Protein AF-A0A3M1Z2R6-F1 (afdb_monomer_lite)

Foldseek 3Di:
DPDVVVVVVVVVVVVVVVVVVVVVVVVVVVVVVVVVVCVVVVVVVVVVVVVVVVPDPPVVVVVVVVVVVVVVCVVVCVVVCVPDPDDPPPPDDPDPDPPPPPPPPPPDDDDDDQPPFDKDADPPAQEEAEDADFLLDLVRLCCLVPVVVVCCVPQPRNYIYTYFYAHDDPPPLRLLLVLLLVLQVVVVCNSVLSNLSSVVSVCSPPPCPSVVSVVVDPPDDSVSSVVSSVVSVCVVRNVVSNVVVVVND

Secondary structure (DSSP, 8-state):
--SHHHHHHHHHHHHHHHHHHHHHHHHHHHHHHHHHHHHHHHHHHHHHHHHHHSS-HHHHHHHHHHHHHHHHHHHHHHHHHHHSTT---------------PPP-TT-------TT--EES-TT-SEEEEEEE-TT-HHHHHIIIIIHHHHHHHHGGGEEEEEEE---SSTHHHHHHHHHHHHHHTTT-HHHHHHHHHHTGGGTTSTTHHHHHHTTSTT--HHHHHHHHHTTTTHHHHHHHHHHHHH--

Radius of gyration: 38.87 Å; chains: 1; bounding box: 114×61×94 Å

Sequence (249 aa):
MNEQVVEQHDEVVEEIEALETFSLSRGLVNYGLTALTFLVVGVVIGLLIGQNLAGSTEDLINEAVNAAVAQAREEFSQEVATQIGNIEISAAPSDGGNQQAQGLDTNQRYSVSIENQPSRGPEGAPIVIVEFSDYRCPFCGRFAQTTLPLIEEEYGDKVLFVYRDYPIIGGQSSYQAALAAECVNEQGLFWEYHDLLFANQQILGEPNALFDIAEQLDGLDMEAFQACFEEERYRDGILEDFNTGRELV

Structure (mmCIF, N/CA/C/O backbone):
data_AF-A0A3M1Z2R6-F1
#
_entry.id   AF-A0A3M1Z2R6-F1
#
loop_
_atom_site.group_PDB
_atom_site.id
_atom_site.type_symbol
_atom_site.label_atom_id
_atom_site.label_alt_id
_atom_site.label_comp_id
_atom_site.label_asym_id
_atom_site.label_entity_id
_atom_site.label_seq_id
_atom_site.pdbx_PDB_ins_code
_atom_site.Cartn_x
_atom_site.Cartn_y
_atom_site.Cartn_z
_atom_site.occupancy
_atom_site.B_iso_or_equiv
_atom_site.auth_seq_id
_atom_site.auth_comp_id
_atom_site.auth_asym_id
_atom_site.auth_atom_id
_atom_site.pdbx_PDB_model_num
ATOM 1 N N . MET A 1 1 ? 88.793 36.994 -69.918 1.00 53.66 1 MET A N 1
ATOM 2 C CA . MET A 1 1 ? 87.563 36.317 -70.384 1.00 53.66 1 MET A CA 1
ATOM 3 C C . MET A 1 1 ? 86.662 36.087 -69.171 1.00 53.66 1 MET A C 1
ATOM 5 O O . MET A 1 1 ? 86.449 34.945 -68.804 1.00 53.66 1 MET A O 1
ATOM 9 N N . ASN A 1 2 ? 86.276 37.160 -68.459 1.00 54.88 2 ASN A N 1
ATOM 10 C CA . ASN A 1 2 ? 85.599 37.026 -67.158 1.00 54.88 2 ASN A CA 1
ATOM 11 C C . ASN A 1 2 ? 84.901 38.319 -66.676 1.00 54.88 2 ASN A C 1
ATOM 13 O O . ASN A 1 2 ? 84.967 38.635 -65.496 1.00 54.88 2 ASN A O 1
ATOM 17 N N . GLU A 1 3 ? 84.289 39.090 -67.581 1.00 54.81 3 GLU A N 1
ATOM 18 C CA . GLU A 1 3 ? 83.580 40.334 -67.202 1.00 54.81 3 GLU A CA 1
ATOM 19 C C . GLU A 1 3 ? 82.165 40.385 -67.802 1.00 54.81 3 GLU A C 1
ATOM 21 O O . GLU A 1 3 ? 81.212 40.655 -67.088 1.00 54.81 3 GLU A O 1
ATOM 26 N N . GLN A 1 4 ? 81.975 39.925 -69.047 1.00 56.41 4 GLN A N 1
ATOM 27 C CA . GLN A 1 4 ? 80.640 39.828 -69.672 1.00 56.41 4 GLN A CA 1
ATOM 28 C C . GLN A 1 4 ? 79.708 38.748 -69.084 1.00 56.41 4 GLN A C 1
ATOM 30 O O . GLN A 1 4 ? 78.521 38.753 -69.376 1.00 56.41 4 GLN A O 1
ATOM 35 N N . VAL A 1 5 ? 80.219 37.814 -68.275 1.00 56.97 5 VAL A N 1
ATOM 36 C CA . VAL A 1 5 ? 79.405 36.732 -67.676 1.00 56.97 5 VAL A CA 1
ATOM 37 C C . VAL A 1 5 ? 78.775 37.162 -66.344 1.00 56.97 5 VAL A C 1
ATOM 39 O O . VAL A 1 5 ? 77.784 36.577 -65.930 1.00 56.97 5 VAL A O 1
ATOM 42 N N . VAL A 1 6 ? 79.323 38.187 -65.682 1.00 58.62 6 VAL A N 1
ATOM 43 C CA . VAL A 1 6 ? 78.830 38.660 -64.375 1.00 58.62 6 VAL A CA 1
ATOM 44 C C . VAL A 1 6 ? 77.652 39.622 -64.555 1.00 58.62 6 VAL A C 1
ATOM 46 O O . VAL A 1 6 ? 76.647 39.487 -63.872 1.00 58.62 6 VAL A O 1
ATOM 49 N N . GLU A 1 7 ? 77.717 40.509 -65.550 1.00 55.88 7 GLU A N 1
ATOM 50 C CA . GLU A 1 7 ? 76.652 41.485 -65.836 1.00 55.88 7 GLU A CA 1
ATOM 51 C C . GLU A 1 7 ? 75.353 40.811 -66.320 1.00 55.88 7 GLU A C 1
ATOM 53 O O . GLU A 1 7 ? 74.261 41.188 -65.915 1.00 55.88 7 GLU A O 1
ATOM 58 N N . GLN A 1 8 ? 75.470 39.728 -67.096 1.00 56.03 8 GLN A N 1
ATOM 59 C CA . GLN A 1 8 ? 74.322 38.942 -67.563 1.00 56.03 8 GLN A CA 1
ATOM 60 C C . GLN A 1 8 ? 73.725 38.030 -66.473 1.00 56.03 8 GLN A C 1
ATOM 62 O O . GLN A 1 8 ? 72.645 37.475 -66.654 1.00 56.03 8 GLN A O 1
ATOM 67 N N . HIS A 1 9 ? 74.434 37.840 -65.357 1.00 59.41 9 HIS A N 1
ATOM 68 C CA . HIS A 1 9 ? 73.970 37.045 -64.223 1.00 59.41 9 HIS A CA 1
ATOM 69 C C . HIS A 1 9 ? 73.180 37.903 -63.224 1.00 59.41 9 HIS A C 1
ATOM 71 O O . HIS A 1 9 ? 72.177 37.430 -62.699 1.00 59.41 9 HIS A O 1
ATOM 77 N N . ASP A 1 10 ? 73.575 39.161 -63.003 1.00 58.69 10 ASP A N 1
ATOM 78 C CA . ASP A 1 10 ? 72.873 40.062 -62.077 1.00 58.69 10 ASP A CA 1
ATOM 79 C C . ASP A 1 10 ? 71.492 40.503 -62.606 1.00 58.69 10 ASP A C 1
ATOM 81 O O . ASP A 1 10 ? 70.533 40.535 -61.837 1.00 58.69 10 ASP A O 1
ATOM 85 N N . GLU A 1 11 ? 71.335 40.723 -63.918 1.00 58.38 11 GLU A N 1
ATOM 86 C CA . GLU A 1 11 ? 70.038 41.088 -64.530 1.00 58.38 11 GLU A CA 1
ATOM 87 C C . GLU A 1 11 ? 68.999 39.949 -64.427 1.00 58.38 11 GLU A C 1
ATOM 89 O O . GLU A 1 11 ? 67.811 40.179 -64.199 1.00 58.38 11 GLU A O 1
ATOM 94 N N . VAL A 1 12 ? 69.455 38.693 -64.510 1.00 60.16 12 VAL A N 1
ATOM 95 C CA . VAL A 1 12 ? 68.597 37.502 -64.383 1.00 60.16 12 VAL A CA 1
ATOM 96 C C . VAL A 1 12 ? 68.201 37.251 -62.924 1.00 60.16 12 VAL A C 1
ATOM 98 O O . VAL A 1 12 ? 67.103 36.763 -62.660 1.00 60.16 12 VAL A O 1
ATOM 101 N N . VAL A 1 13 ? 69.062 37.593 -61.962 1.00 61.09 13 VAL A N 1
ATOM 102 C CA . VAL A 1 13 ? 68.754 37.457 -60.529 1.00 61.09 13 VAL A CA 1
ATOM 103 C C . VAL A 1 13 ? 67.709 38.493 -60.093 1.00 61.09 13 VAL A C 1
ATOM 105 O O . VAL A 1 13 ? 66.787 38.141 -59.357 1.00 61.09 13 VAL A O 1
ATOM 108 N N . GLU A 1 14 ? 67.770 39.723 -60.612 1.00 59.12 14 GLU A N 1
ATOM 109 C CA . GLU A 1 14 ? 66.792 40.777 -60.302 1.00 59.12 14 GLU A CA 1
ATOM 110 C C . GLU A 1 14 ? 65.391 40.476 -60.892 1.00 59.12 14 GLU A C 1
ATOM 112 O O . GLU A 1 14 ? 64.371 40.696 -60.231 1.00 59.12 14 GLU A O 1
ATOM 117 N N . GLU A 1 15 ? 65.311 39.867 -62.086 1.00 56.81 15 GLU A N 1
ATOM 118 C CA . GLU A 1 15 ? 64.040 39.380 -62.657 1.00 56.81 15 GLU A CA 1
ATOM 119 C C . GLU A 1 15 ? 63.438 38.191 -61.881 1.00 56.81 15 GLU A C 1
ATOM 121 O O . GLU A 1 15 ? 62.212 38.086 -61.753 1.00 56.81 15 GLU A O 1
ATOM 126 N N . ILE A 1 16 ? 64.272 37.300 -61.333 1.00 57.44 16 ILE A N 1
ATOM 127 C CA . ILE A 1 16 ? 63.816 36.136 -60.555 1.00 57.44 16 ILE A CA 1
ATOM 128 C C . ILE A 1 16 ? 63.255 36.568 -59.190 1.00 57.44 16 ILE A C 1
ATOM 130 O O . ILE A 1 16 ? 62.185 36.092 -58.798 1.00 57.44 16 ILE A O 1
ATOM 134 N N . GLU A 1 17 ? 63.884 37.524 -58.499 1.00 57.06 17 GLU A N 1
ATOM 135 C CA . GLU A 1 17 ? 63.372 38.044 -57.217 1.00 57.06 17 GLU A CA 1
ATOM 136 C C . GLU A 1 17 ? 62.045 38.825 -57.380 1.00 57.06 17 GLU A C 1
ATOM 138 O O . GLU A 1 17 ? 61.145 38.749 -56.529 1.00 57.06 17 GLU A O 1
ATOM 143 N N . ALA A 1 18 ? 61.849 39.506 -58.516 1.00 55.81 18 ALA A N 1
ATOM 144 C CA . ALA A 1 18 ? 60.583 40.165 -58.857 1.00 55.81 18 ALA A CA 1
ATOM 145 C C . ALA A 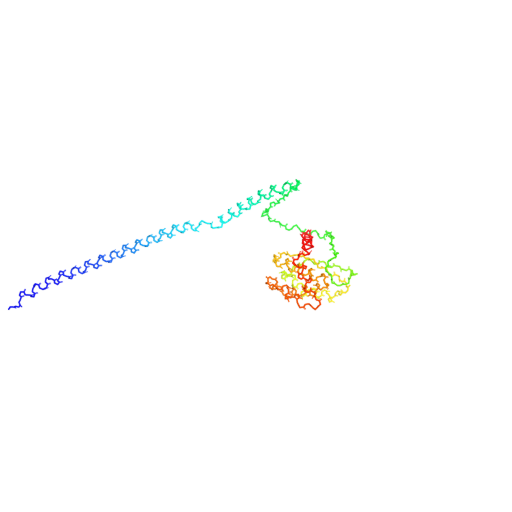1 18 ? 59.441 39.168 -59.166 1.00 55.81 18 ALA A C 1
ATOM 147 O O . ALA A 1 18 ? 58.265 39.451 -58.906 1.00 55.81 18 ALA A O 1
ATOM 148 N N . LEU A 1 19 ? 59.762 37.975 -59.679 1.00 52.47 19 LEU A N 1
ATOM 149 C CA . LEU A 1 19 ? 58.790 36.911 -59.962 1.00 52.47 19 LEU A CA 1
ATOM 150 C C . LEU A 1 19 ? 58.345 36.153 -58.698 1.00 52.47 19 LEU A C 1
ATOM 152 O O . LEU A 1 19 ? 57.175 35.764 -58.593 1.00 52.47 19 LEU A O 1
ATOM 156 N N . GLU A 1 20 ? 59.228 35.984 -57.710 1.00 52.84 20 GLU A N 1
ATOM 157 C CA . GLU A 1 20 ? 58.898 35.308 -56.447 1.00 52.84 20 GLU A CA 1
ATOM 158 C C . GLU A 1 20 ? 57.982 36.151 -55.544 1.00 52.84 20 GLU A C 1
ATOM 160 O O . GLU A 1 20 ? 56.994 35.643 -54.998 1.00 52.84 20 GLU A O 1
ATOM 165 N N . THR A 1 21 ? 58.220 37.462 -55.458 1.00 52.56 21 THR A N 1
ATOM 166 C CA . THR A 1 21 ? 57.366 38.393 -54.695 1.00 52.56 21 THR A CA 1
ATOM 167 C C . THR A 1 21 ? 55.957 38.531 -55.290 1.00 52.56 21 THR A C 1
ATOM 169 O O . THR A 1 21 ? 54.967 38.632 -54.556 1.00 52.56 21 THR A O 1
ATOM 172 N N . PHE A 1 22 ? 55.822 38.434 -56.616 1.00 48.53 22 PHE A N 1
ATOM 173 C CA . PHE A 1 22 ? 54.526 38.462 -57.299 1.00 48.53 22 PHE A CA 1
ATOM 174 C C . PHE A 1 22 ? 53.701 37.177 -57.076 1.00 48.53 22 PHE A C 1
ATOM 176 O O . PHE A 1 22 ? 52.476 37.244 -56.913 1.00 48.53 22 PHE A O 1
ATOM 183 N N . SER A 1 23 ? 54.356 36.014 -56.991 1.00 51.84 23 SER A N 1
ATOM 184 C CA . SER A 1 23 ? 53.730 34.708 -56.712 1.00 51.84 23 SER A CA 1
ATOM 185 C C . SER A 1 23 ? 53.144 34.618 -55.292 1.00 51.84 23 SER A C 1
ATOM 187 O O . SER A 1 23 ? 52.004 34.174 -55.106 1.00 51.84 23 SER A O 1
ATOM 189 N N . LEU A 1 24 ? 53.868 35.144 -54.296 1.00 52.00 24 LEU A N 1
ATOM 190 C CA . LEU A 1 24 ? 53.420 35.216 -52.899 1.00 52.00 24 LEU A CA 1
ATOM 191 C C . LEU A 1 24 ? 52.139 36.053 -52.722 1.00 52.00 24 LEU A C 1
ATOM 193 O O . LEU A 1 24 ? 51.267 35.686 -51.930 1.00 52.00 24 LEU A O 1
ATOM 197 N N . SER A 1 25 ? 51.967 37.120 -53.513 1.00 58.84 25 SER A N 1
ATOM 198 C CA . SER A 1 25 ? 50.761 37.963 -53.474 1.00 58.84 25 SER A CA 1
ATOM 199 C C . SER A 1 25 ? 49.505 37.235 -53.975 1.00 58.84 25 SER A C 1
ATOM 201 O O . SER A 1 25 ? 48.431 37.360 -53.387 1.00 58.84 25 SER A O 1
ATOM 203 N N . ARG A 1 26 ? 49.630 36.407 -55.021 1.00 57.41 26 ARG A N 1
ATOM 204 C CA . ARG A 1 26 ? 48.507 35.649 -55.597 1.00 57.41 26 ARG A CA 1
ATOM 205 C C . ARG A 1 26 ? 48.080 34.494 -54.702 1.00 57.41 26 ARG A C 1
ATOM 207 O O . ARG A 1 26 ? 46.884 34.239 -54.582 1.00 57.41 26 ARG A O 1
ATOM 214 N N . GLY A 1 27 ? 49.036 33.831 -54.050 1.00 60.47 27 GLY A N 1
ATOM 215 C CA . GLY A 1 27 ? 48.753 32.794 -53.059 1.00 60.47 27 GLY A CA 1
ATOM 216 C C . GLY A 1 27 ? 47.933 33.347 -51.897 1.00 60.47 27 GLY A C 1
ATOM 217 O O . GLY A 1 27 ? 46.839 32.857 -51.635 1.00 60.47 27 GLY A O 1
ATOM 218 N N . LEU A 1 28 ? 48.408 34.413 -51.249 1.00 65.31 28 LEU A N 1
ATOM 219 C CA . LEU A 1 28 ? 47.727 35.019 -50.099 1.00 65.31 28 LEU A CA 1
ATOM 220 C C . LEU A 1 28 ? 46.340 35.576 -50.449 1.00 65.31 28 LEU A C 1
ATOM 222 O O . LEU A 1 28 ? 45.403 35.404 -49.672 1.00 65.31 28 LEU A O 1
ATOM 226 N N . VAL A 1 29 ? 46.177 36.179 -51.631 1.00 72.12 29 VAL A N 1
ATOM 227 C CA . VAL A 1 29 ? 44.871 36.670 -52.100 1.00 72.12 29 VAL A CA 1
ATOM 228 C C . VAL A 1 29 ? 43.914 35.513 -52.410 1.00 72.12 29 VAL A C 1
ATOM 230 O O . VAL A 1 29 ? 42.753 35.573 -52.011 1.00 72.12 29 VAL A O 1
ATOM 233 N N . ASN A 1 30 ? 44.381 34.429 -53.039 1.00 69.25 30 ASN A N 1
ATOM 234 C CA . ASN A 1 30 ? 43.549 33.250 -53.309 1.00 69.25 30 ASN A CA 1
ATOM 235 C C . ASN A 1 30 ? 43.170 32.503 -52.021 1.00 69.25 30 ASN A C 1
ATOM 237 O O . ASN A 1 30 ? 42.015 32.107 -51.853 1.00 69.25 30 ASN A O 1
ATOM 241 N N . TYR A 1 31 ? 44.099 32.353 -51.074 1.00 77.88 31 TYR A N 1
ATOM 242 C CA . TYR A 1 31 ? 43.800 31.766 -49.766 1.00 77.88 31 TYR A CA 1
ATOM 243 C C . TYR A 1 31 ? 42.842 32.647 -48.954 1.00 77.88 31 TYR A C 1
ATOM 245 O O . TYR A 1 31 ? 41.900 32.133 -48.357 1.00 77.88 31 TYR A O 1
ATOM 253 N N . GLY A 1 32 ? 43.003 33.972 -48.998 1.00 81.06 32 GLY A N 1
ATOM 254 C CA . GLY A 1 32 ? 42.070 34.907 -48.368 1.00 81.06 32 GLY A CA 1
ATOM 255 C C . GLY A 1 32 ? 40.666 34.846 -48.976 1.00 81.06 32 GLY A C 1
ATOM 256 O O . GLY A 1 32 ? 39.678 34.799 -48.244 1.00 81.06 32 GLY A O 1
ATOM 257 N N . LEU A 1 33 ? 40.564 34.777 -50.307 1.00 78.81 33 LEU A N 1
ATOM 258 C CA . LEU A 1 33 ? 39.281 34.695 -51.004 1.00 78.81 33 LEU A CA 1
ATOM 259 C C . LEU A 1 33 ? 38.577 33.358 -50.736 1.00 78.81 33 LEU A C 1
ATOM 261 O O . LEU A 1 33 ? 37.388 33.348 -50.431 1.00 78.81 33 LEU A O 1
ATOM 265 N N . THR A 1 34 ? 39.307 32.238 -50.768 1.00 77.56 34 THR A N 1
ATOM 266 C CA . THR A 1 34 ? 38.742 30.920 -50.425 1.00 77.56 34 THR A CA 1
ATOM 267 C C . THR A 1 34 ? 38.270 30.870 -48.971 1.00 77.56 34 THR A C 1
ATOM 269 O O . THR A 1 34 ? 37.128 30.483 -48.722 1.00 77.56 34 THR A O 1
ATOM 272 N N . ALA A 1 35 ? 39.068 31.349 -48.011 1.00 80.44 35 ALA A N 1
ATOM 273 C CA . ALA A 1 35 ? 38.674 31.404 -46.603 1.00 80.44 35 ALA A CA 1
ATOM 274 C C . ALA A 1 35 ? 37.408 32.251 -46.384 1.00 80.44 35 ALA A C 1
ATOM 276 O O . ALA A 1 35 ? 36.500 31.832 -45.665 1.00 80.44 35 ALA A O 1
ATOM 277 N N . LEU A 1 36 ? 37.303 33.402 -47.058 1.00 87.88 36 LEU A N 1
ATOM 278 C CA . LEU A 1 36 ? 36.113 34.249 -47.004 1.00 87.88 36 LEU A CA 1
ATOM 279 C C . LEU A 1 36 ? 34.885 33.542 -47.596 1.00 87.88 36 LEU A C 1
ATOM 281 O O . LEU A 1 36 ? 33.808 33.605 -47.007 1.00 87.88 36 LEU A O 1
ATOM 285 N N . THR A 1 37 ? 35.034 32.827 -48.717 1.00 87.31 37 THR A N 1
ATOM 286 C CA . THR A 1 37 ? 33.918 32.067 -49.307 1.00 87.31 37 THR A CA 1
ATOM 287 C C . THR A 1 37 ? 33.424 30.957 -48.385 1.00 87.31 37 THR A C 1
ATOM 289 O O . THR A 1 37 ? 32.217 30.837 -48.196 1.00 87.31 37 THR A O 1
ATOM 292 N N . PHE A 1 38 ? 34.318 30.200 -47.738 1.00 89.75 38 PHE A N 1
ATOM 293 C CA . PHE A 1 38 ? 33.919 29.168 -46.776 1.00 89.75 38 PHE A CA 1
ATOM 294 C C . PHE A 1 38 ? 33.252 29.759 -45.532 1.00 89.75 38 PHE A C 1
ATOM 296 O O . PHE A 1 38 ? 32.282 29.186 -45.043 1.00 89.75 38 PHE A O 1
ATOM 303 N N . LEU A 1 39 ? 33.714 30.917 -45.051 1.00 91.12 39 LEU A N 1
ATOM 304 C CA . LEU A 1 39 ? 33.098 31.603 -43.916 1.00 91.12 39 LEU A CA 1
ATOM 305 C C . LEU A 1 39 ? 31.685 32.088 -44.258 1.00 91.12 39 LEU A C 1
ATOM 307 O O . LEU A 1 39 ? 30.755 31.841 -43.496 1.00 91.12 39 LEU A O 1
ATOM 311 N N . VAL A 1 40 ? 31.496 32.720 -45.419 1.00 92.19 40 VAL A N 1
ATOM 312 C CA . VAL A 1 40 ? 30.174 33.192 -45.863 1.00 92.19 40 VAL A CA 1
ATOM 313 C C . VAL A 1 40 ? 29.227 32.017 -46.108 1.00 92.19 40 VAL A C 1
ATOM 315 O O . VAL A 1 40 ? 28.095 32.041 -45.632 1.00 92.19 40 VAL A O 1
ATOM 318 N N . VAL A 1 41 ? 29.688 30.962 -46.786 1.00 91.88 41 VAL A N 1
ATOM 319 C CA . VAL A 1 41 ? 28.896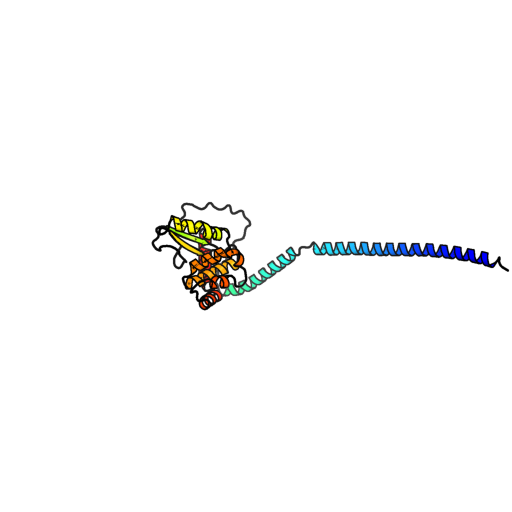 29.743 -47.010 1.00 91.88 41 VAL A CA 1
ATOM 320 C C . VAL A 1 41 ? 28.539 29.077 -45.680 1.00 91.88 41 VAL A C 1
ATOM 322 O O . VAL A 1 41 ? 27.387 28.706 -45.485 1.00 91.88 41 VAL A O 1
ATOM 325 N N . GLY A 1 42 ? 29.476 28.994 -44.734 1.00 89.75 42 GLY A N 1
ATOM 326 C CA . GLY A 1 42 ? 29.233 28.449 -43.399 1.00 89.75 42 GLY A CA 1
ATOM 327 C C . GLY A 1 42 ? 28.206 29.254 -42.599 1.00 89.75 42 GLY A C 1
ATOM 328 O O . GLY A 1 42 ? 27.322 28.663 -41.987 1.00 89.75 42 GLY A O 1
ATOM 329 N N . VAL A 1 43 ? 28.261 30.589 -42.648 1.00 89.00 43 VAL A N 1
ATOM 330 C CA . VAL A 1 43 ? 27.277 31.465 -41.986 1.00 89.00 43 VAL A CA 1
ATOM 331 C C . VAL A 1 43 ? 25.900 31.346 -42.639 1.00 89.00 43 VAL A C 1
ATOM 333 O O . VAL A 1 43 ? 24.904 31.265 -41.929 1.00 89.00 43 VAL A O 1
ATOM 336 N N . VAL A 1 44 ? 25.819 31.284 -43.971 1.00 89.44 44 VAL A N 1
ATOM 337 C CA . VAL A 1 44 ? 24.545 31.114 -44.690 1.00 89.44 44 VAL A CA 1
ATOM 338 C C . VAL A 1 44 ? 23.938 29.741 -44.410 1.00 89.44 44 VAL A C 1
ATOM 340 O O . VAL A 1 44 ? 22.755 29.659 -44.101 1.00 89.44 44 VAL A O 1
ATOM 343 N N . ILE A 1 45 ? 24.734 28.669 -44.444 1.00 85.31 45 ILE A N 1
ATOM 344 C CA . ILE A 1 45 ? 24.283 27.321 -44.074 1.00 85.31 45 ILE A CA 1
ATOM 345 C C . ILE A 1 45 ? 23.860 27.288 -42.601 1.00 85.31 45 ILE A C 1
ATOM 347 O O . ILE A 1 45 ? 22.804 26.751 -42.289 1.00 85.31 45 ILE A O 1
ATOM 351 N N . GLY A 1 46 ? 24.627 27.909 -41.703 1.00 79.44 46 GLY A N 1
ATOM 352 C CA . GLY A 1 46 ? 24.290 28.017 -40.284 1.00 79.44 46 GLY A CA 1
ATOM 353 C C . GLY A 1 46 ? 22.989 28.783 -40.035 1.00 79.44 46 GLY A C 1
ATOM 354 O O . GLY A 1 46 ? 22.189 28.359 -39.209 1.00 79.44 46 GLY A O 1
ATOM 355 N N . LEU A 1 47 ? 22.730 29.859 -40.783 1.00 80.19 47 LEU A N 1
ATOM 356 C CA . LEU A 1 47 ? 21.471 30.607 -40.726 1.00 80.19 47 LEU A CA 1
ATOM 357 C C . LEU A 1 47 ? 20.301 29.814 -41.323 1.00 80.19 47 LEU A C 1
ATOM 359 O O . LEU A 1 47 ? 19.226 29.813 -40.736 1.00 80.19 47 LEU A O 1
ATOM 363 N N . LEU A 1 48 ? 20.502 29.100 -42.435 1.00 73.81 48 LEU A N 1
ATOM 364 C CA . LEU A 1 48 ? 19.473 28.254 -43.055 1.00 73.81 48 LEU A CA 1
ATOM 365 C C . LEU A 1 48 ? 19.104 27.054 -42.169 1.00 73.81 48 LEU A C 1
ATOM 367 O O . LEU A 1 48 ? 17.927 26.735 -42.020 1.00 73.81 48 LEU A O 1
ATOM 371 N N . ILE A 1 49 ? 20.093 26.413 -41.540 1.00 72.25 49 ILE A N 1
ATOM 372 C CA . ILE A 1 49 ? 19.871 25.327 -40.577 1.00 72.25 49 ILE A CA 1
ATOM 373 C C . ILE A 1 49 ? 19.270 25.885 -39.279 1.00 72.25 49 ILE A C 1
ATOM 375 O O . ILE A 1 49 ? 18.336 25.301 -38.740 1.00 72.25 49 ILE A O 1
ATOM 379 N N . GLY A 1 50 ? 19.742 27.041 -38.803 1.00 63.72 50 GLY A N 1
ATOM 380 C CA . GLY A 1 50 ? 19.218 27.708 -37.609 1.00 63.72 50 GLY A CA 1
ATOM 381 C C . GLY A 1 50 ? 17.761 28.156 -37.752 1.00 63.72 50 GLY A C 1
ATOM 382 O O . GLY A 1 50 ? 16.999 28.047 -36.798 1.00 63.72 50 GLY A O 1
ATOM 383 N N . GLN A 1 51 ? 17.342 28.587 -38.946 1.00 62.75 51 GLN A N 1
ATOM 384 C CA . GLN A 1 51 ? 15.939 28.900 -39.239 1.00 62.75 51 GLN A CA 1
ATOM 385 C C . GLN A 1 51 ? 15.056 27.644 -39.333 1.00 62.75 51 GLN A C 1
ATOM 387 O O . GLN A 1 51 ? 13.895 27.708 -38.941 1.00 62.75 51 GLN A O 1
ATOM 392 N N . ASN A 1 52 ? 15.598 26.502 -39.775 1.00 58.75 52 ASN A N 1
ATOM 393 C CA . ASN A 1 52 ? 14.866 25.228 -39.841 1.00 58.75 52 ASN A CA 1
ATOM 394 C C . ASN A 1 52 ? 14.833 24.438 -38.520 1.00 58.75 52 ASN A C 1
ATOM 396 O O . ASN A 1 52 ? 14.000 23.551 -38.383 1.00 58.75 52 ASN A O 1
ATOM 400 N N . LEU A 1 53 ? 15.705 24.736 -37.552 1.00 56.34 53 LEU A N 1
ATOM 401 C CA . LEU A 1 53 ? 15.699 24.098 -36.224 1.00 56.34 53 LEU A CA 1
ATOM 402 C C . LEU A 1 53 ? 15.018 24.948 -35.140 1.00 56.34 53 LEU A C 1
ATOM 404 O O . LEU A 1 53 ? 14.763 24.451 -34.049 1.00 56.34 53 LEU A O 1
ATOM 408 N N . ALA A 1 54 ? 14.705 26.213 -35.433 1.00 51.91 54 ALA A N 1
ATOM 409 C CA . ALA A 1 54 ? 13.928 27.080 -34.545 1.00 51.91 54 ALA A CA 1
ATOM 410 C C . ALA A 1 54 ? 12.401 26.884 -34.682 1.00 51.91 54 ALA A C 1
ATOM 412 O O . ALA A 1 54 ? 11.640 27.473 -33.917 1.00 51.91 54 ALA A O 1
ATOM 413 N N . GLY A 1 55 ? 11.954 26.062 -35.639 1.00 53.09 55 GLY A N 1
ATOM 414 C CA . GLY A 1 55 ? 10.570 25.608 -35.785 1.00 53.09 55 GLY A CA 1
ATOM 415 C C . GLY A 1 55 ? 10.322 24.327 -34.990 1.00 53.09 55 GLY A C 1
ATOM 416 O O . GLY A 1 55 ? 10.535 23.231 -35.497 1.00 53.09 55 GLY A O 1
ATOM 417 N N . SER A 1 56 ? 9.950 24.511 -33.726 1.00 60.81 56 SER A N 1
ATOM 418 C CA . SER A 1 56 ? 9.143 23.622 -32.881 1.00 60.81 56 SER A CA 1
ATOM 419 C C . SER A 1 56 ? 9.043 22.132 -33.259 1.00 60.81 56 SER A C 1
ATOM 421 O O . SER A 1 56 ? 8.055 21.642 -33.806 1.00 60.81 56 SER A O 1
ATOM 423 N N . THR A 1 57 ? 10.016 21.349 -32.791 1.00 55.22 57 THR A N 1
ATOM 424 C CA . THR A 1 57 ? 9.830 19.901 -32.601 1.00 55.22 57 THR A CA 1
ATOM 425 C C . THR A 1 57 ? 8.653 19.598 -31.673 1.00 55.22 57 THR A C 1
ATOM 427 O O . THR A 1 57 ? 7.990 18.586 -31.852 1.00 55.22 57 THR A O 1
ATOM 430 N N . GLU A 1 58 ? 8.359 20.478 -30.713 1.00 56.28 58 GLU A N 1
ATOM 431 C CA . GLU A 1 58 ? 7.219 20.319 -29.805 1.00 56.28 58 GLU A CA 1
ATOM 432 C C . GLU A 1 58 ? 5.873 20.486 -30.521 1.00 56.28 58 GLU A C 1
ATOM 434 O O . GLU A 1 58 ? 4.985 19.672 -30.299 1.00 56.28 58 GLU A O 1
ATOM 439 N N . ASP A 1 59 ? 5.718 21.453 -31.431 1.00 57.75 59 ASP A N 1
ATOM 440 C CA . ASP A 1 59 ? 4.438 21.655 -32.128 1.00 57.75 59 ASP A CA 1
ATOM 441 C C . ASP A 1 59 ? 4.157 20.523 -33.117 1.00 57.75 59 ASP A C 1
ATOM 443 O O . ASP A 1 59 ? 3.028 20.050 -33.186 1.00 57.75 59 ASP A O 1
ATOM 447 N N . LEU A 1 60 ? 5.181 20.027 -33.822 1.00 58.47 60 LEU A N 1
ATOM 448 C CA . LEU A 1 60 ? 5.034 18.887 -34.733 1.00 58.47 60 LEU A CA 1
ATOM 449 C C . LEU A 1 60 ? 4.728 17.584 -33.986 1.00 58.47 60 LEU A C 1
ATOM 451 O O . LEU A 1 60 ? 3.923 16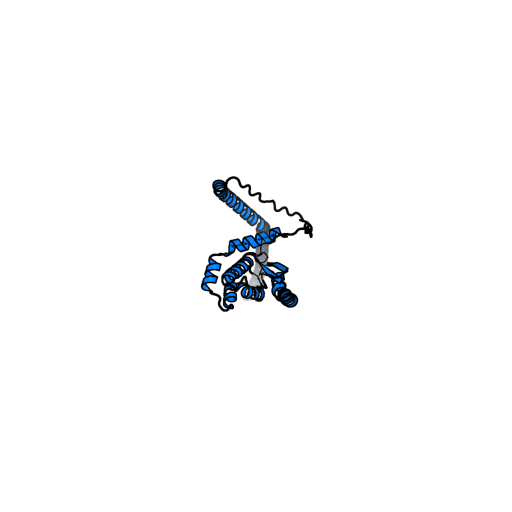.782 -34.459 1.00 58.47 60 LEU A O 1
ATOM 455 N N . ILE A 1 61 ? 5.342 17.368 -32.817 1.00 66.12 61 ILE A N 1
ATOM 456 C CA . ILE A 1 61 ? 5.029 16.214 -31.965 1.00 66.12 61 ILE A CA 1
ATOM 457 C C . ILE A 1 61 ? 3.608 16.347 -31.413 1.00 66.12 61 ILE A C 1
ATOM 459 O O . ILE A 1 61 ? 2.842 15.392 -31.488 1.00 66.12 61 ILE A O 1
ATOM 463 N N . ASN A 1 62 ? 3.222 17.525 -30.922 1.00 69.06 62 ASN A N 1
ATOM 464 C CA . ASN A 1 62 ? 1.891 17.757 -30.367 1.00 69.06 62 ASN A CA 1
ATOM 465 C C . ASN A 1 62 ? 0.797 17.653 -31.439 1.00 69.06 62 ASN A C 1
ATOM 467 O O . ASN A 1 62 ? -0.251 17.065 -31.186 1.00 69.06 62 ASN A O 1
ATOM 471 N N . GLU A 1 63 ? 1.030 18.159 -32.651 1.00 74.38 63 GLU A N 1
ATOM 472 C CA . GLU A 1 63 ? 0.103 18.029 -33.779 1.00 74.38 63 GLU A CA 1
ATOM 473 C C . GLU A 1 63 ? -0.030 16.568 -34.230 1.00 74.38 63 GLU A C 1
ATOM 475 O O . GLU A 1 63 ? -1.148 16.085 -34.413 1.00 74.38 63 GLU A O 1
ATOM 480 N N . ALA A 1 64 ? 1.080 15.825 -34.318 1.00 68.62 64 ALA A N 1
ATOM 481 C CA . ALA A 1 64 ? 1.062 14.404 -34.661 1.00 68.62 64 ALA A CA 1
ATOM 482 C C . ALA A 1 64 ? 0.369 13.544 -33.587 1.00 68.62 64 ALA A C 1
ATOM 484 O O . ALA A 1 64 ? -0.417 12.658 -33.924 1.00 68.62 64 ALA A O 1
ATOM 485 N N . VAL A 1 65 ? 0.612 13.822 -32.301 1.00 76.56 65 VAL A N 1
ATOM 486 C CA . VAL A 1 65 ? -0.051 13.145 -31.175 1.00 76.56 65 VAL A CA 1
ATOM 487 C C . VAL A 1 65 ? -1.547 13.458 -31.168 1.00 76.56 65 VAL A C 1
ATOM 489 O O . VAL A 1 65 ? -2.359 12.540 -31.080 1.00 76.56 65 VAL A O 1
ATOM 492 N N . ASN A 1 66 ? -1.935 14.723 -31.338 1.00 74.50 66 ASN A N 1
ATOM 493 C CA . ASN A 1 66 ? -3.344 15.118 -31.372 1.00 74.50 66 ASN A CA 1
ATOM 494 C C . ASN A 1 66 ? -4.084 14.525 -32.581 1.00 74.50 66 ASN A C 1
ATOM 496 O O . ASN A 1 66 ? -5.227 14.089 -32.442 1.00 74.50 66 ASN A O 1
ATOM 500 N N . ALA A 1 67 ? -3.436 14.447 -33.748 1.00 74.38 67 ALA A N 1
ATOM 501 C CA . ALA A 1 67 ? -3.996 13.796 -34.930 1.00 74.38 67 ALA A CA 1
ATOM 502 C C . ALA A 1 67 ? -4.152 12.275 -34.741 1.00 74.38 67 ALA A C 1
ATOM 504 O O . ALA A 1 67 ? -5.186 11.720 -35.114 1.00 74.38 67 ALA A O 1
ATOM 505 N N . ALA A 1 68 ? -3.177 11.607 -34.114 1.00 67.56 68 ALA A N 1
ATOM 506 C CA . ALA A 1 68 ? -3.247 10.177 -33.809 1.00 67.56 68 ALA A CA 1
ATOM 507 C C . ALA A 1 68 ? -4.346 9.853 -32.780 1.00 67.56 68 ALA A C 1
ATOM 509 O O . ALA A 1 68 ? -5.098 8.896 -32.956 1.00 67.56 68 ALA A O 1
ATOM 510 N N . VAL A 1 69 ? -4.498 10.683 -31.742 1.00 70.69 69 VAL A N 1
ATOM 511 C CA . VAL A 1 69 ? -5.580 10.560 -30.750 1.00 70.69 69 VAL A CA 1
ATOM 512 C C . VAL A 1 69 ? -6.950 10.807 -31.391 1.00 70.69 69 VAL A C 1
ATOM 514 O O . VAL A 1 69 ? -7.908 10.106 -31.067 1.00 70.69 69 VAL A O 1
ATOM 517 N N . ALA A 1 70 ? -7.062 11.758 -32.325 1.00 70.19 70 ALA A N 1
ATOM 518 C CA . ALA A 1 70 ? -8.305 12.008 -33.056 1.00 70.19 70 ALA A CA 1
ATOM 519 C C . ALA A 1 70 ? -8.707 10.821 -33.951 1.00 70.19 70 ALA A C 1
ATOM 521 O O . ALA A 1 70 ? -9.870 10.422 -33.929 1.00 70.19 70 ALA A O 1
ATOM 522 N N . GLN A 1 71 ? -7.751 10.216 -34.667 1.00 68.69 71 GLN A N 1
ATOM 523 C CA . GLN A 1 71 ? -7.998 9.020 -35.484 1.00 68.69 71 GLN A CA 1
ATOM 524 C C . GLN A 1 71 ? -8.403 7.812 -34.627 1.00 68.69 71 GLN A C 1
ATOM 526 O O . GLN A 1 71 ? -9.402 7.160 -34.925 1.00 68.69 71 GLN A O 1
ATOM 531 N N . ALA A 1 72 ? -7.710 7.569 -33.508 1.00 65.44 72 ALA A N 1
ATOM 532 C CA . ALA A 1 72 ? -8.065 6.493 -32.579 1.00 65.44 72 ALA A CA 1
ATOM 533 C C . ALA A 1 72 ? -9.466 6.683 -31.964 1.00 65.44 72 ALA A C 1
ATOM 535 O O . ALA A 1 72 ? -10.178 5.713 -31.704 1.00 65.44 72 ALA A O 1
ATOM 536 N N . ARG A 1 73 ? -9.894 7.937 -31.760 1.00 65.31 73 ARG A N 1
ATOM 537 C CA . ARG A 1 73 ? -11.221 8.271 -31.228 1.00 65.31 73 ARG A CA 1
ATOM 538 C C . ARG A 1 73 ? -12.343 8.014 -32.236 1.00 65.31 73 ARG A C 1
ATOM 540 O O . ARG A 1 73 ? -13.429 7.635 -31.810 1.00 65.31 73 ARG A O 1
ATOM 547 N N . GLU A 1 74 ? -12.113 8.192 -33.538 1.00 62.50 74 GLU A N 1
ATOM 548 C CA . GLU A 1 74 ? -13.111 7.866 -34.571 1.00 62.50 74 GLU A CA 1
ATOM 549 C C . GLU A 1 74 ? -13.292 6.352 -34.749 1.00 62.50 74 GLU A C 1
ATOM 551 O O . GLU A 1 74 ? -14.433 5.890 -34.823 1.00 62.50 74 GLU A O 1
ATOM 556 N N . GLU A 1 75 ? -12.202 5.578 -34.737 1.00 58.75 75 GLU A N 1
ATOM 557 C CA . GLU A 1 75 ? -12.262 4.112 -34.842 1.00 58.75 75 GLU A CA 1
ATOM 558 C C . GLU A 1 75 ? -12.917 3.483 -33.603 1.00 58.75 75 GLU A C 1
ATOM 560 O O . GLU A 1 75 ? -13.830 2.664 -33.725 1.00 58.75 75 GLU A O 1
ATOM 565 N N . PHE A 1 76 ? -12.547 3.941 -32.403 1.00 51.91 76 PHE A N 1
ATOM 566 C CA . PHE A 1 76 ? -13.141 3.456 -31.155 1.00 51.91 76 PHE A CA 1
ATOM 567 C C . PHE A 1 76 ? -14.614 3.877 -31.001 1.00 51.91 76 PHE A C 1
ATOM 569 O O . PHE A 1 76 ? -15.427 3.123 -30.472 1.00 51.91 76 PHE A O 1
ATOM 576 N N . SER A 1 77 ? -14.998 5.053 -31.512 1.00 58.66 77 SER A N 1
ATOM 577 C CA . SER A 1 77 ? -16.381 5.548 -31.441 1.00 58.66 77 SER A CA 1
ATOM 578 C C . SER A 1 77 ? -17.362 4.702 -32.268 1.00 58.66 77 SER A C 1
ATOM 580 O O . SER A 1 77 ? -18.484 4.467 -31.819 1.00 58.66 77 SER A O 1
ATOM 582 N N . GLN A 1 78 ? -16.961 4.181 -33.436 1.00 52.31 78 GLN A N 1
ATOM 583 C CA . GLN A 1 78 ? -17.852 3.346 -34.260 1.00 52.31 78 GLN A CA 1
ATOM 584 C C . GLN A 1 78 ? -18.097 1.949 -33.666 1.00 52.31 78 GLN A C 1
ATOM 586 O O . GLN A 1 78 ? -19.214 1.429 -33.757 1.00 52.31 78 GLN A O 1
ATOM 591 N N . GLU A 1 79 ? -17.094 1.356 -33.018 1.00 54.53 79 GLU A N 1
ATOM 592 C CA . GLU A 1 79 ? -17.225 0.033 -32.394 1.00 54.53 79 GLU A CA 1
ATOM 593 C C . GLU A 1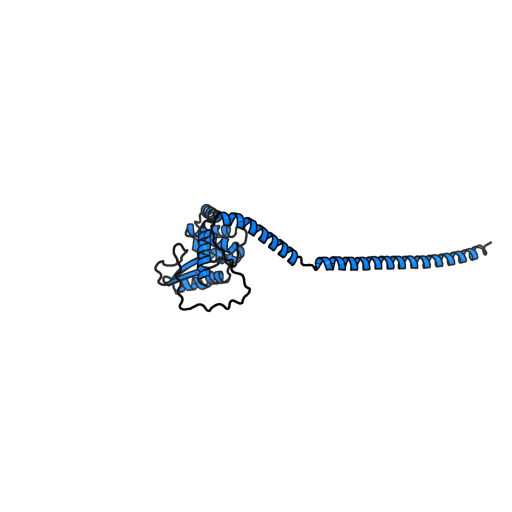 79 ? -18.007 0.103 -31.071 1.00 54.53 79 GLU A C 1
ATOM 595 O O . GLU A 1 79 ? -18.906 -0.704 -30.819 1.00 54.53 79 GLU A O 1
ATOM 600 N N . VAL A 1 80 ? -17.763 1.147 -30.274 1.00 52.72 80 VAL A N 1
ATOM 601 C CA . VAL A 1 80 ? -18.418 1.359 -28.977 1.00 52.72 80 VAL A CA 1
ATOM 602 C C . VAL A 1 80 ? -19.876 1.815 -29.128 1.00 52.72 80 VAL A C 1
ATOM 604 O O . VAL A 1 80 ? -20.748 1.289 -28.435 1.00 52.72 80 VAL A O 1
ATOM 607 N N . ALA A 1 81 ? -20.202 2.698 -30.083 1.00 55.16 81 ALA A N 1
ATOM 608 C CA . ALA A 1 81 ? -21.585 3.144 -30.316 1.00 55.16 81 ALA A CA 1
ATOM 609 C C . ALA A 1 81 ? -22.535 2.012 -30.756 1.00 55.16 81 ALA A C 1
ATOM 611 O O . ALA A 1 81 ? -23.751 2.117 -30.586 1.00 55.16 81 ALA A O 1
ATOM 612 N N . THR A 1 82 ? -21.992 0.919 -31.304 1.00 54.88 82 THR A N 1
ATOM 613 C CA . THR A 1 82 ? -22.780 -0.245 -31.734 1.00 54.88 82 THR A CA 1
ATOM 614 C C . THR A 1 82 ? -23.071 -1.211 -30.573 1.00 54.88 82 THR A C 1
ATOM 616 O O . THR A 1 82 ? -24.062 -1.941 -30.628 1.00 54.88 82 THR A O 1
ATOM 619 N N . GLN A 1 83 ? -22.259 -1.207 -29.505 1.00 55.66 83 GLN A N 1
ATOM 620 C CA . GLN A 1 83 ? -22.410 -2.115 -28.354 1.00 55.66 83 GLN A CA 1
ATOM 621 C C . GLN A 1 83 ? -23.015 -1.469 -27.101 1.00 55.66 83 GLN A C 1
ATOM 623 O O . GLN A 1 83 ? -23.688 -2.163 -26.340 1.00 55.66 83 GLN A O 1
ATOM 628 N N . ILE A 1 84 ? -22.848 -0.163 -26.892 1.00 53.19 84 ILE A N 1
ATOM 629 C CA . ILE A 1 84 ? -23.453 0.552 -25.762 1.00 53.19 84 ILE A CA 1
ATOM 630 C C . ILE A 1 84 ? -24.377 1.657 -26.271 1.00 53.19 84 ILE A C 1
ATOM 632 O O . ILE A 1 84 ? -23.949 2.727 -26.692 1.00 53.19 84 ILE A O 1
ATOM 636 N N . GLY A 1 85 ? -25.683 1.389 -26.244 1.00 37.38 85 GLY A N 1
ATOM 637 C CA . GLY A 1 85 ? -26.694 2.390 -26.566 1.00 37.38 85 GLY A CA 1
ATOM 638 C C . GLY A 1 85 ? -26.555 3.633 -25.681 1.00 37.38 85 GLY A C 1
ATOM 639 O O . GLY A 1 85 ? -26.579 3.524 -24.460 1.00 37.38 85 GLY A O 1
ATOM 640 N N . ASN A 1 86 ? -26.429 4.798 -26.323 1.00 50.72 86 ASN A N 1
ATOM 641 C CA . ASN A 1 86 ? -26.605 6.162 -25.803 1.00 50.72 86 ASN A CA 1
ATOM 642 C C . ASN A 1 86 ? -26.198 6.420 -24.338 1.00 50.72 86 ASN A C 1
ATOM 644 O O . ASN A 1 86 ? -26.978 6.988 -23.571 1.00 50.72 86 ASN A O 1
ATOM 648 N N . ILE A 1 87 ? -24.965 6.085 -23.963 1.00 47.25 87 ILE A N 1
ATOM 649 C CA . ILE A 1 87 ? -24.326 6.697 -22.794 1.00 47.25 87 ILE A CA 1
ATOM 650 C C . ILE A 1 87 ? -23.509 7.884 -23.306 1.00 47.25 87 ILE A C 1
ATOM 652 O O . ILE A 1 87 ? -22.454 7.711 -23.914 1.00 47.25 87 ILE A O 1
ATOM 656 N N . GLU A 1 88 ? -24.004 9.103 -23.089 1.00 42.41 88 GLU A N 1
ATOM 657 C CA . GLU A 1 88 ? -23.196 10.311 -23.265 1.00 42.41 88 GLU A CA 1
ATOM 658 C C . GLU A 1 88 ? -22.110 10.329 -22.182 1.00 42.41 88 GLU A C 1
ATOM 660 O O . GLU A 1 88 ? -22.336 10.766 -21.054 1.00 42.41 88 GLU A O 1
ATOM 665 N N . ILE A 1 89 ? -20.908 9.849 -22.513 1.00 44.12 89 ILE A N 1
ATOM 666 C CA . ILE A 1 89 ? -19.718 10.118 -21.704 1.00 44.12 89 ILE A CA 1
ATOM 667 C C . ILE A 1 89 ? -19.367 11.591 -21.923 1.00 44.12 89 ILE A C 1
ATOM 669 O O . ILE A 1 89 ? -18.630 11.957 -22.841 1.00 44.12 89 ILE A O 1
ATOM 673 N N . SER A 1 90 ? -19.937 12.454 -21.082 1.00 41.56 90 SER A N 1
ATOM 674 C CA . SER A 1 90 ? -19.511 13.843 -20.945 1.00 41.56 90 SER A CA 1
ATOM 675 C C . SER A 1 90 ? -18.096 13.853 -20.372 1.00 41.56 90 SER A C 1
ATOM 677 O O . SER A 1 90 ? -17.904 13.876 -19.157 1.00 41.56 90 SER A O 1
ATOM 679 N N . ALA A 1 91 ? -17.092 13.844 -21.250 1.00 43.72 91 ALA A N 1
ATOM 680 C CA . ALA A 1 91 ? -15.751 14.279 -20.894 1.00 43.72 91 ALA A CA 1
ATOM 681 C C . ALA A 1 91 ? -15.855 15.742 -20.439 1.00 43.72 91 ALA A C 1
ATOM 683 O O . ALA A 1 91 ? -16.001 16.649 -21.261 1.00 43.72 91 ALA A O 1
ATOM 684 N N . ALA A 1 92 ? -15.865 15.959 -19.123 1.00 38.59 92 ALA A N 1
ATOM 685 C CA . ALA A 1 92 ? -15.815 17.296 -18.561 1.00 38.59 92 ALA A CA 1
ATOM 686 C C . ALA A 1 92 ? -14.546 17.998 -19.086 1.00 38.59 92 ALA A C 1
ATOM 688 O O . ALA A 1 92 ? -13.481 17.373 -19.116 1.00 38.59 92 ALA A O 1
ATOM 689 N N . PRO A 1 93 ? -14.625 19.268 -19.518 1.00 38.19 93 PRO A N 1
ATOM 690 C CA . PRO A 1 93 ? -13.442 20.001 -19.936 1.00 38.19 93 PRO A CA 1
ATOM 691 C C . PRO A 1 93 ? -12.499 20.132 -18.739 1.00 38.19 93 PRO A C 1
ATOM 693 O O . PRO A 1 93 ? -12.921 20.565 -17.665 1.00 38.19 93 PRO A O 1
ATOM 696 N N . SER A 1 94 ? -11.220 19.806 -18.923 1.00 47.03 94 SER A N 1
ATOM 697 C CA . SER A 1 94 ? -10.163 20.235 -18.010 1.00 47.03 94 SER A CA 1
ATOM 698 C C . SER A 1 94 ? -9.960 21.740 -18.198 1.00 47.03 94 SER A C 1
ATOM 700 O O . SER A 1 94 ? -9.055 22.178 -18.910 1.00 47.03 94 SER A O 1
ATOM 702 N N . ASP A 1 95 ? -10.865 22.534 -17.633 1.00 40.47 95 ASP A N 1
ATOM 703 C CA . ASP A 1 95 ? -10.687 23.974 -17.556 1.00 40.47 95 ASP A CA 1
ATOM 704 C C . ASP A 1 95 ? -9.627 24.247 -16.485 1.00 40.47 95 ASP A C 1
ATOM 706 O O . ASP A 1 95 ? -9.766 23.823 -15.335 1.00 40.47 95 ASP A O 1
ATOM 710 N N . GLY A 1 96 ? -8.540 24.917 -16.874 1.00 44.06 96 GLY A N 1
ATOM 711 C CA . GLY A 1 96 ? -7.418 25.322 -16.020 1.00 44.06 96 GLY A CA 1
ATOM 712 C C . GLY A 1 96 ? -7.799 26.428 -15.031 1.00 44.06 96 GLY A C 1
ATOM 713 O O . GLY A 1 96 ? -7.068 27.403 -14.858 1.00 44.06 96 GLY A O 1
ATOM 714 N N . GLY A 1 97 ? -8.970 26.302 -14.415 1.00 33.00 97 GLY A N 1
ATOM 715 C CA . GLY A 1 97 ? -9.508 27.197 -13.414 1.00 33.00 97 GLY A CA 1
ATOM 716 C C . GLY A 1 97 ? -9.043 26.783 -12.027 1.00 33.00 97 GLY A C 1
ATOM 717 O O . GLY A 1 97 ? -9.205 25.641 -11.611 1.00 33.00 97 GLY A O 1
ATOM 718 N N . ASN A 1 98 ? -8.488 27.754 -11.308 1.00 42.94 98 ASN A N 1
ATOM 719 C CA . ASN A 1 98 ? -8.239 27.748 -9.873 1.00 42.94 98 ASN A CA 1
ATOM 720 C C . ASN A 1 98 ? -9.477 27.246 -9.102 1.00 42.94 98 ASN A C 1
ATOM 722 O O . ASN A 1 98 ? -10.344 28.038 -8.726 1.00 42.94 98 ASN A O 1
ATOM 726 N N . GLN A 1 99 ? -9.570 25.933 -8.878 1.00 46.41 99 GLN A N 1
ATOM 727 C CA . GLN A 1 99 ? -10.499 25.365 -7.916 1.00 46.41 99 GLN A CA 1
ATOM 728 C C . GLN A 1 99 ? -9.948 25.704 -6.538 1.00 46.41 99 GLN A C 1
ATOM 730 O O . GLN A 1 99 ? -9.112 25.005 -5.971 1.00 46.41 99 GLN A O 1
ATOM 735 N N . GLN A 1 100 ? -10.391 26.846 -6.021 1.00 43.16 100 GLN A N 1
ATOM 736 C CA . GLN A 1 100 ? -10.328 27.126 -4.599 1.00 43.16 100 GLN A CA 1
ATOM 737 C C . GLN A 1 100 ? -11.001 25.945 -3.907 1.00 43.16 100 GLN A C 1
ATOM 739 O O . GLN A 1 100 ? -12.208 25.764 -4.075 1.00 43.16 100 GLN A O 1
ATOM 744 N N . ALA A 1 101 ? -10.202 25.127 -3.212 1.00 48.31 101 ALA A N 1
ATOM 745 C CA . ALA A 1 101 ? -10.666 23.995 -2.426 1.00 48.31 101 ALA A CA 1
ATOM 746 C C . ALA A 1 101 ? -11.904 24.439 -1.646 1.00 48.31 101 ALA A C 1
ATOM 748 O O . ALA A 1 101 ? -11.819 25.314 -0.776 1.00 48.31 101 ALA A O 1
ATOM 749 N N . GLN A 1 102 ? -13.069 23.919 -2.033 1.00 52.62 102 GLN A N 1
ATOM 750 C CA . GLN A 1 102 ? -14.281 24.159 -1.276 1.00 52.62 102 GLN A CA 1
ATOM 751 C C . GLN A 1 102 ? -14.007 23.585 0.109 1.00 52.62 102 GLN A C 1
ATOM 753 O O . GLN A 1 102 ? -13.633 22.423 0.233 1.00 52.62 102 GLN A O 1
ATOM 758 N N . GLY A 1 103 ? -14.041 24.441 1.132 1.00 52.19 103 GLY A N 1
ATOM 759 C CA . GLY A 1 103 ? -13.677 24.036 2.485 1.00 52.19 103 GLY A CA 1
ATOM 760 C C . GLY A 1 103 ? -14.489 22.809 2.890 1.00 52.19 103 GLY A C 1
ATOM 761 O O . GLY A 1 103 ? -15.713 22.843 2.788 1.00 52.19 103 GLY A O 1
ATOM 762 N N . LEU A 1 104 ? -13.796 21.748 3.315 1.00 60.19 104 LEU A N 1
ATOM 763 C CA . LEU A 1 104 ? -14.400 20.499 3.777 1.00 60.19 104 LEU A CA 1
ATOM 764 C C . LEU A 1 104 ? -15.516 20.813 4.788 1.00 60.19 104 LEU A C 1
ATOM 766 O O . LEU A 1 104 ? -15.260 21.458 5.811 1.00 60.19 104 LEU A O 1
ATOM 770 N N . ASP A 1 105 ? -16.749 20.380 4.507 1.00 73.94 105 ASP A N 1
ATOM 771 C CA . ASP A 1 105 ? -17.847 20.482 5.469 1.00 73.94 105 ASP A CA 1
ATOM 772 C C . ASP A 1 105 ? -17.542 19.568 6.659 1.00 73.94 105 ASP A C 1
ATOM 774 O O . ASP A 1 105 ? -17.645 18.345 6.589 1.00 73.94 105 ASP A O 1
ATOM 778 N N . THR A 1 106 ? -17.166 20.168 7.786 1.00 74.44 106 THR A N 1
ATOM 779 C CA . THR A 1 106 ? -16.768 19.443 8.999 1.00 74.44 106 THR A CA 1
ATOM 780 C C . THR A 1 106 ? -17.925 18.694 9.675 1.00 74.44 106 THR A C 1
ATOM 782 O O . THR A 1 106 ? -17.690 17.869 10.570 1.00 74.44 106 THR A O 1
ATOM 785 N N . ASN A 1 107 ? -19.171 18.939 9.249 1.00 80.38 107 ASN A N 1
ATOM 786 C CA . ASN A 1 107 ? -20.355 18.217 9.715 1.00 80.38 107 ASN A CA 1
ATOM 787 C C . ASN A 1 107 ? -20.729 17.038 8.820 1.00 80.38 107 ASN A C 1
ATOM 789 O O . ASN A 1 107 ? -21.488 16.170 9.260 1.00 80.38 107 ASN A O 1
ATOM 793 N N . GLN A 1 108 ? -20.201 16.979 7.597 1.00 82.25 108 GLN A N 1
ATOM 794 C CA . GLN A 1 108 ? -20.445 15.855 6.715 1.00 82.25 108 GLN A CA 1
ATOM 795 C C . GLN A 1 108 ? -19.801 14.600 7.313 1.00 82.25 108 GLN A C 1
ATOM 797 O O . GLN A 1 108 ? -18.671 14.600 7.812 1.00 82.25 108 GLN A O 1
ATOM 802 N N . ARG A 1 109 ? -20.579 13.521 7.345 1.00 84.56 109 ARG A N 1
ATOM 803 C CA . ARG A 1 109 ? -20.138 12.200 7.788 1.00 84.56 109 ARG A CA 1
ATOM 804 C C . ARG A 1 109 ? -20.294 11.267 6.608 1.00 84.56 109 ARG A C 1
ATOM 806 O O . ARG A 1 109 ? -21.385 11.161 6.054 1.00 84.56 109 ARG A O 1
ATOM 813 N N . TYR A 1 110 ? -19.206 10.605 6.255 1.00 85.31 110 TYR A N 1
ATOM 814 C CA . TYR A 1 110 ? -19.201 9.584 5.226 1.00 85.31 110 TYR A CA 1
ATOM 815 C C . TYR A 1 110 ? -19.202 8.214 5.886 1.00 85.31 110 TYR A C 1
ATOM 817 O O . TYR A 1 110 ? -18.533 8.003 6.898 1.00 85.31 110 TYR A O 1
ATOM 825 N N . SER A 1 111 ? -19.978 7.298 5.319 1.00 86.62 111 SER A N 1
ATOM 826 C CA . SER A 1 111 ? -19.903 5.889 5.675 1.00 86.62 111 SER A CA 1
ATOM 827 C C . SER A 1 111 ? -18.879 5.242 4.759 1.00 86.62 111 SER A C 1
ATOM 829 O O . SER A 1 111 ? -19.067 5.255 3.547 1.00 86.62 111 SER A O 1
ATOM 831 N N . VAL A 1 112 ? -17.819 4.682 5.332 1.00 90.62 112 VAL A N 1
ATOM 832 C CA . VAL A 1 112 ? -16.795 3.946 4.586 1.00 90.62 112 VAL A CA 1
ATOM 833 C C . VAL A 1 112 ? -16.911 2.481 4.980 1.00 90.62 112 VAL A C 1
ATOM 835 O O . VAL A 1 112 ? -16.946 2.173 6.172 1.00 90.62 112 VAL A O 1
ATOM 838 N N . SER A 1 113 ? -17.039 1.594 3.991 1.00 90.56 113 SER A N 1
ATOM 839 C CA . SER A 1 113 ? -17.030 0.153 4.247 1.00 90.56 113 SER A CA 1
ATOM 840 C C . SER A 1 113 ? -15.649 -0.283 4.730 1.00 90.56 113 SER A C 1
ATOM 842 O O . SER A 1 113 ? -14.634 0.229 4.262 1.00 90.56 113 SER A O 1
ATOM 844 N N . ILE A 1 114 ? -15.635 -1.232 5.662 1.00 92.75 114 ILE A N 1
ATOM 845 C CA . ILE A 1 114 ? -14.422 -1.892 6.163 1.00 92.75 114 ILE A CA 1
ATOM 846 C C . ILE A 1 114 ? -14.457 -3.405 5.914 1.00 92.75 114 ILE A C 1
ATOM 848 O O . ILE A 1 114 ? -13.578 -4.129 6.370 1.00 92.75 114 ILE A O 1
ATOM 852 N N . GLU A 1 115 ? -15.504 -3.901 5.247 1.00 91.00 115 GLU A N 1
ATOM 853 C CA . GLU A 1 115 ? -15.650 -5.327 4.955 1.00 91.00 115 GLU A CA 1
ATOM 854 C C . GLU A 1 115 ? -14.579 -5.783 3.965 1.00 91.00 115 GLU A C 1
ATOM 856 O O . GLU A 1 115 ? -14.321 -5.097 2.982 1.00 91.00 115 GLU A O 1
ATOM 861 N N . ASN A 1 116 ? -13.992 -6.956 4.217 1.00 89.50 116 ASN A N 1
ATOM 862 C CA . ASN A 1 116 ? -12.925 -7.561 3.407 1.00 89.50 116 ASN A CA 1
ATOM 863 C C . ASN A 1 116 ? -11.645 -6.718 3.267 1.00 89.50 116 ASN A C 1
ATOM 865 O O . ASN A 1 116 ? -10.794 -7.065 2.457 1.00 89.50 116 ASN A O 1
ATOM 869 N N . GLN A 1 117 ? -11.475 -5.671 4.078 1.00 96.19 117 GLN A N 1
ATOM 870 C CA . GLN A 1 117 ? -10.245 -4.888 4.100 1.00 96.19 117 GLN A CA 1
ATOM 871 C C . GLN A 1 117 ? -9.233 -5.469 5.097 1.00 96.19 117 GLN A C 1
ATOM 873 O O . GLN A 1 117 ? -9.628 -5.932 6.178 1.00 96.19 117 GLN A O 1
ATOM 878 N N . PRO A 1 118 ? -7.924 -5.386 4.800 1.00 97.25 118 PRO A N 1
ATOM 879 C CA . PRO A 1 118 ? -6.895 -5.695 5.776 1.00 97.25 118 PRO A CA 1
ATOM 880 C C . PRO A 1 118 ? -7.053 -4.828 7.025 1.00 97.25 118 PRO A C 1
ATOM 882 O O . PRO A 1 118 ? -7.157 -3.598 6.954 1.00 97.25 118 PRO A O 1
ATOM 885 N N . SER A 1 119 ? -7.070 -5.469 8.192 1.00 96.19 119 SER A N 1
ATOM 886 C CA . SER A 1 119 ? -7.257 -4.773 9.462 1.00 96.19 119 SER A CA 1
ATOM 887 C C . SER A 1 119 ? -6.345 -5.298 10.566 1.00 96.19 119 SER A C 1
ATOM 889 O O . SER A 1 119 ? -5.978 -6.474 10.576 1.00 96.19 119 SER A O 1
ATOM 891 N N . ARG A 1 120 ? -5.915 -4.407 11.464 1.00 94.00 120 ARG A N 1
ATOM 892 C CA . ARG A 1 120 ? -5.015 -4.690 12.590 1.00 94.00 120 ARG A CA 1
ATOM 893 C C . ARG A 1 120 ? -5.627 -4.154 13.877 1.00 94.00 120 ARG A C 1
ATOM 895 O O . ARG A 1 120 ? -6.032 -2.994 13.942 1.00 94.00 120 ARG A O 1
ATOM 902 N N . GLY A 1 121 ? -5.662 -4.991 14.908 1.00 93.56 121 GLY A N 1
ATOM 903 C CA . GLY A 1 121 ? -6.300 -4.692 16.191 1.00 93.56 121 GLY A CA 1
ATOM 904 C C . GLY A 1 121 ? -7.606 -5.471 16.395 1.00 93.56 121 GLY A C 1
ATOM 905 O O . GLY A 1 121 ? -7.977 -6.292 15.557 1.00 93.56 121 GLY A O 1
ATOM 906 N N . PRO A 1 122 ? -8.300 -5.282 17.530 1.00 94.50 122 PRO A N 1
ATOM 907 C CA . PRO A 1 122 ? -9.494 -6.062 17.846 1.00 94.50 122 PRO A CA 1
ATOM 908 C C . PRO A 1 122 ? -10.694 -5.662 16.978 1.00 94.50 122 PRO A C 1
ATOM 910 O O . PRO A 1 122 ? -11.060 -4.491 16.941 1.00 94.50 122 PRO A O 1
ATOM 913 N N . GLU A 1 123 ? -11.396 -6.634 16.384 1.00 91.50 123 GLU A N 1
ATOM 914 C CA . GLU A 1 123 ? -12.618 -6.392 15.585 1.00 91.50 123 GLU A CA 1
ATOM 915 C C . GLU A 1 123 ? -13.701 -5.595 16.342 1.00 91.50 123 GLU A C 1
ATOM 917 O O . GLU A 1 123 ? -14.494 -4.873 15.746 1.00 91.50 123 GLU A O 1
ATOM 922 N N . GLY A 1 124 ? -13.740 -5.716 17.675 1.00 92.12 124 GLY A N 1
ATOM 923 C CA . GLY A 1 124 ? -14.687 -5.018 18.551 1.00 92.12 124 GLY A CA 1
ATOM 924 C C . GLY A 1 124 ? -14.197 -3.673 19.096 1.00 92.12 124 GLY A C 1
ATOM 925 O O . GLY A 1 124 ? -14.788 -3.168 20.056 1.00 92.12 124 GLY A O 1
ATOM 926 N N . ALA A 1 125 ? -13.104 -3.122 18.564 1.00 96.00 125 ALA A N 1
ATOM 927 C CA . ALA A 1 125 ? -12.558 -1.857 19.029 1.00 96.00 125 ALA A CA 1
ATOM 928 C C . ALA A 1 125 ? -13.597 -0.718 18.910 1.00 96.00 125 ALA A C 1
ATOM 930 O O . ALA A 1 125 ? -14.279 -0.591 17.893 1.00 96.00 125 ALA A O 1
ATOM 931 N N . PRO A 1 126 ? -13.730 0.152 19.930 1.00 95.88 126 PRO A N 1
ATOM 932 C CA . PRO A 1 126 ? -14.690 1.257 19.915 1.00 95.88 126 PRO A CA 1
ATOM 933 C C . PRO A 1 126 ? -14.348 2.359 18.901 1.00 95.88 126 PRO A C 1
ATOM 935 O O . PRO A 1 126 ? -15.189 3.220 18.641 1.00 95.88 126 PRO A O 1
ATOM 938 N N . ILE A 1 127 ? -13.118 2.379 18.380 1.00 95.75 127 ILE A N 1
ATOM 939 C CA . ILE A 1 127 ? -12.641 3.352 17.400 1.00 95.75 127 ILE A CA 1
ATOM 940 C C . ILE A 1 127 ? -12.096 2.586 16.199 1.00 95.75 127 ILE A C 1
ATOM 942 O O . ILE A 1 127 ? -11.251 1.709 16.356 1.00 95.75 127 ILE A O 1
ATOM 946 N N . VAL A 1 128 ? -12.548 2.961 15.004 1.00 95.69 128 VAL A N 1
ATOM 947 C CA . VAL A 1 128 ? -12.016 2.459 13.735 1.00 95.69 128 VAL A CA 1
ATOM 948 C C . VAL A 1 128 ? -11.314 3.607 13.021 1.00 95.69 128 VAL A C 1
ATOM 950 O O . VAL A 1 128 ? -11.893 4.684 12.863 1.00 95.69 128 VAL A O 1
ATOM 953 N N . ILE A 1 129 ? -10.071 3.382 12.609 1.00 95.81 129 ILE A N 1
ATOM 954 C CA . ILE A 1 129 ? -9.304 4.303 11.771 1.00 95.81 129 ILE A CA 1
ATOM 955 C C . ILE A 1 129 ? -9.169 3.649 10.403 1.00 95.81 129 ILE A C 1
ATOM 957 O O . ILE A 1 129 ? -8.555 2.595 10.293 1.00 95.81 129 ILE A O 1
ATOM 961 N N . VAL A 1 130 ? -9.740 4.279 9.377 1.00 96.62 130 VAL A N 1
ATOM 962 C CA . VAL A 1 130 ? -9.576 3.858 7.982 1.00 96.62 130 VAL A CA 1
ATOM 963 C C . VAL A 1 130 ? -8.514 4.744 7.341 1.00 96.62 130 VAL A C 1
ATOM 965 O O . VAL A 1 130 ? -8.697 5.961 7.266 1.00 96.62 130 VAL A O 1
ATOM 968 N N . GLU A 1 131 ? -7.406 4.151 6.910 1.00 97.00 131 GLU A N 1
ATOM 969 C CA . GLU A 1 131 ? -6.342 4.832 6.175 1.00 97.00 131 GLU A CA 1
ATOM 970 C C . GLU A 1 131 ? -6.455 4.516 4.684 1.00 97.00 131 GLU A C 1
ATOM 972 O O . GLU A 1 131 ? -6.417 3.356 4.293 1.00 97.00 131 GLU A O 1
ATOM 977 N N . PHE A 1 132 ? -6.536 5.557 3.856 1.00 97.69 132 PHE A N 1
ATOM 978 C CA . PHE A 1 132 ? -6.281 5.455 2.420 1.00 97.69 132 PHE A CA 1
ATOM 979 C C . PHE A 1 132 ? -4.813 5.790 2.174 1.00 97.69 132 PHE A C 1
ATOM 981 O O . PHE A 1 132 ? -4.386 6.910 2.476 1.00 97.69 132 PHE A O 1
ATOM 988 N N . SER A 1 133 ? -4.037 4.836 1.664 1.00 98.31 133 SER A N 1
ATOM 989 C CA . SER A 1 133 ? -2.577 4.955 1.639 1.00 98.31 133 SER A CA 1
ATOM 990 C C . SER A 1 133 ? -1.953 4.488 0.325 1.00 98.31 133 SER A C 1
ATOM 992 O O . SER A 1 133 ? -2.568 3.807 -0.487 1.00 98.31 133 SER A O 1
ATOM 994 N N . ASP A 1 134 ? -0.705 4.894 0.104 1.00 98.56 134 ASP A N 1
ATOM 995 C CA . ASP A 1 134 ? 0.075 4.553 -1.085 1.00 98.56 134 ASP A CA 1
ATOM 996 C C . ASP A 1 134 ? 1.492 4.166 -0.665 1.00 98.56 134 ASP A C 1
ATOM 998 O O . ASP A 1 134 ? 2.221 4.974 -0.078 1.00 98.56 134 ASP A O 1
ATOM 1002 N N . TYR A 1 135 ? 1.920 2.957 -1.025 1.00 98.69 135 TYR A N 1
ATOM 1003 C CA . TYR A 1 135 ? 3.254 2.446 -0.709 1.00 98.69 135 TYR A CA 1
ATOM 1004 C C . TYR A 1 135 ? 4.407 3.286 -1.277 1.00 98.69 135 TYR A C 1
ATOM 1006 O O . TYR A 1 135 ? 5.523 3.234 -0.760 1.00 98.69 135 TYR A O 1
ATOM 1014 N N . ARG A 1 136 ? 4.177 4.127 -2.290 1.00 98.00 136 ARG A N 1
ATOM 1015 C CA . ARG A 1 136 ? 5.179 5.064 -2.836 1.00 98.00 136 ARG A CA 1
ATOM 1016 C C . ARG A 1 136 ? 5.101 6.461 -2.223 1.00 98.00 136 ARG A C 1
ATOM 1018 O O . ARG A 1 136 ? 5.971 7.290 -2.494 1.00 98.00 136 ARG A O 1
ATOM 1025 N N . CYS A 1 137 ? 4.103 6.750 -1.390 1.00 98.25 137 CYS A N 1
ATOM 1026 C CA . CYS A 1 137 ? 3.976 8.051 -0.748 1.00 98.25 137 CYS A CA 1
ATOM 1027 C C . CYS A 1 137 ? 4.947 8.176 0.446 1.00 98.25 137 CYS A C 1
ATOM 1029 O O . CYS A 1 137 ? 4.864 7.407 1.409 1.00 98.25 137 CYS A O 1
ATOM 1031 N N . PRO A 1 138 ? 5.848 9.178 0.461 1.00 97.62 138 PRO A N 1
ATOM 1032 C CA . PRO A 1 138 ? 6.808 9.349 1.555 1.00 97.62 138 PRO A CA 1
ATOM 1033 C C . PRO A 1 138 ? 6.147 9.763 2.879 1.00 97.62 138 PRO A C 1
ATOM 1035 O O . PRO A 1 138 ? 6.708 9.534 3.951 1.00 97.62 138 PRO A O 1
ATOM 1038 N N . PHE A 1 139 ? 4.966 10.388 2.832 1.00 98.06 139 PHE A N 1
ATOM 1039 C CA . PHE A 1 139 ? 4.217 10.741 4.039 1.00 98.06 139 PHE A CA 1
ATOM 1040 C C . PHE A 1 139 ? 3.501 9.527 4.633 1.00 98.06 139 PHE A C 1
ATOM 1042 O O . PHE A 1 139 ? 3.551 9.361 5.849 1.00 98.06 139 PHE A O 1
ATOM 1049 N N . CYS A 1 140 ? 2.936 8.657 3.790 1.00 98.25 140 CYS A N 1
ATOM 1050 C CA . CYS A 1 140 ? 2.372 7.368 4.199 1.00 98.25 140 CYS A CA 1
ATOM 1051 C C . CYS A 1 140 ? 3.439 6.492 4.863 1.00 98.25 140 CYS A C 1
ATOM 1053 O O . CYS A 1 140 ? 3.264 6.052 5.992 1.00 98.25 140 CYS A O 1
ATOM 1055 N N . GLY A 1 141 ? 4.617 6.361 4.242 1.00 98.12 141 GLY A N 1
ATOM 1056 C CA . GLY A 1 141 ? 5.719 5.604 4.843 1.00 98.12 141 GLY A CA 1
ATOM 1057 C C . GLY A 1 141 ? 6.209 6.181 6.169 1.00 98.12 141 GLY A C 1
ATOM 1058 O O . GLY A 1 141 ? 6.477 5.433 7.109 1.00 98.12 141 GLY A O 1
ATOM 1059 N N . ARG A 1 142 ? 6.259 7.515 6.304 1.00 98.25 142 ARG A N 1
ATOM 1060 C CA . ARG A 1 142 ? 6.541 8.147 7.601 1.00 98.25 142 ARG A CA 1
ATOM 1061 C C . ARG A 1 142 ? 5.464 7.810 8.628 1.00 98.25 142 ARG A C 1
ATOM 1063 O O . ARG A 1 142 ? 5.810 7.515 9.769 1.00 98.25 142 ARG A O 1
ATOM 1070 N N . PHE A 1 143 ? 4.189 7.891 8.259 1.00 98.31 143 PHE A N 1
ATOM 1071 C CA . PHE A 1 143 ? 3.084 7.550 9.149 1.00 98.31 143 PHE A CA 1
ATOM 1072 C C . PHE A 1 143 ? 3.207 6.100 9.635 1.00 98.31 143 PHE A C 1
ATOM 1074 O O . PHE A 1 143 ? 3.295 5.895 10.847 1.00 98.31 143 PHE A O 1
ATOM 1081 N N . ALA A 1 144 ? 3.348 5.143 8.714 1.00 97.81 144 ALA A N 1
ATOM 1082 C CA . ALA A 1 144 ? 3.486 3.719 9.012 1.00 97.81 144 ALA A CA 1
ATOM 1083 C C . ALA A 1 144 ? 4.677 3.418 9.939 1.00 97.81 144 ALA A C 1
ATOM 1085 O O . ALA A 1 144 ? 4.548 2.655 10.887 1.00 97.81 144 ALA A O 1
ATOM 1086 N N . GLN A 1 145 ? 5.829 4.064 9.728 1.00 97.19 145 GLN A N 1
ATOM 1087 C CA . GLN A 1 145 ? 7.046 3.778 10.504 1.00 97.19 145 GLN A CA 1
ATOM 1088 C C . GLN A 1 145 ? 7.149 4.528 11.837 1.00 97.19 145 GLN A C 1
ATOM 1090 O O . GLN A 1 145 ? 7.980 4.176 12.673 1.00 97.19 145 GLN A O 1
ATOM 1095 N N . THR A 1 146 ? 6.387 5.609 12.029 1.00 97.00 146 THR A N 1
ATOM 1096 C CA . THR A 1 146 ? 6.592 6.502 13.186 1.00 97.00 146 THR A CA 1
ATOM 1097 C C . THR A 1 146 ? 5.334 6.805 13.973 1.00 97.00 146 THR A C 1
ATOM 1099 O O . THR A 1 146 ? 5.404 6.912 15.188 1.00 97.00 146 THR A O 1
ATOM 1102 N N . THR A 1 147 ? 4.191 6.975 13.312 1.00 97.19 147 THR A N 1
ATOM 1103 C CA . THR A 1 147 ? 2.952 7.415 13.962 1.00 97.19 147 THR A CA 1
ATOM 1104 C C . THR A 1 147 ? 2.054 6.232 14.282 1.00 97.19 147 THR A C 1
ATOM 1106 O O . THR A 1 147 ? 1.546 6.160 15.397 1.00 97.19 147 THR A O 1
ATOM 1109 N N . LEU A 1 148 ? 1.902 5.289 13.349 1.00 95.31 148 LEU A N 1
ATOM 1110 C CA . LEU A 1 148 ? 1.102 4.085 13.560 1.00 95.31 148 LEU A CA 1
ATOM 1111 C C . LEU A 1 148 ? 1.563 3.280 14.795 1.00 95.31 148 LEU A C 1
ATOM 1113 O O . LEU A 1 148 ? 0.711 3.015 15.640 1.00 95.31 148 LEU A O 1
ATOM 1117 N N . PRO A 1 149 ? 2.872 3.028 15.023 1.00 94.75 149 PRO A N 1
ATOM 1118 C CA . PRO A 1 149 ? 3.319 2.304 16.215 1.00 94.75 149 PRO A CA 1
ATOM 1119 C C . PRO A 1 149 ? 2.995 3.038 17.524 1.00 94.75 149 PRO A C 1
ATOM 1121 O O . PRO A 1 149 ? 2.697 2.409 18.533 1.00 94.75 149 PRO A O 1
ATOM 1124 N N . LEU A 1 150 ? 3.007 4.378 17.515 1.00 96.00 150 LEU A N 1
ATOM 1125 C CA . LEU A 1 150 ? 2.628 5.178 18.686 1.00 96.00 150 LEU A CA 1
ATOM 1126 C C . LEU A 1 150 ? 1.122 5.104 18.961 1.00 96.00 150 LEU A C 1
ATOM 1128 O O . LEU A 1 150 ? 0.706 5.129 20.117 1.00 96.00 150 LEU A O 1
ATOM 1132 N N . ILE A 1 151 ? 0.298 5.026 17.911 1.00 93.81 151 ILE A N 1
ATOM 1133 C CA . ILE A 1 151 ? -1.148 4.818 18.052 1.00 93.81 151 ILE A CA 1
ATOM 1134 C C . ILE A 1 151 ? -1.408 3.433 18.651 1.00 93.81 151 ILE A C 1
ATOM 1136 O O . ILE A 1 151 ? -2.192 3.312 19.591 1.00 93.81 151 ILE A O 1
ATOM 1140 N N . GLU A 1 152 ? -0.731 2.405 18.143 1.00 91.00 152 GLU A N 1
ATOM 1141 C CA . GLU A 1 152 ? -0.833 1.039 18.658 1.00 91.00 152 GLU A CA 1
ATOM 1142 C C . GLU A 1 152 ? -0.384 0.954 20.128 1.00 91.00 152 GLU A C 1
ATOM 1144 O O . GLU A 1 152 ? -1.087 0.360 20.944 1.00 91.00 152 GLU A O 1
ATOM 1149 N N . GLU A 1 153 ? 0.727 1.601 20.496 1.00 94.25 153 GLU A N 1
ATOM 1150 C CA . GLU A 1 153 ? 1.240 1.626 21.873 1.00 94.25 153 GLU A CA 1
ATOM 1151 C C . GLU A 1 153 ? 0.285 2.337 22.847 1.00 94.25 153 GLU A C 1
ATOM 1153 O O . GLU A 1 153 ? -0.014 1.814 23.922 1.00 94.25 153 GLU A O 1
ATOM 1158 N N . GLU A 1 154 ? -0.211 3.524 22.486 1.00 95.75 154 GLU A N 1
ATOM 1159 C CA . GLU A 1 154 ? -1.012 4.361 23.389 1.00 95.75 154 GLU A CA 1
ATOM 1160 C C . GLU A 1 154 ? -2.465 3.874 23.511 1.00 95.75 154 GLU A C 1
ATOM 1162 O O . GLU A 1 154 ? -3.071 3.923 24.589 1.00 95.75 154 GLU A O 1
ATOM 1167 N N . TYR A 1 155 ? -3.059 3.422 22.403 1.00 94.25 155 TYR A N 1
ATOM 1168 C CA . TYR A 1 155 ? -4.479 3.076 22.361 1.00 94.25 155 TYR A CA 1
ATOM 1169 C C . TYR A 1 155 ? -4.739 1.572 22.454 1.00 94.25 155 TYR A C 1
ATOM 1171 O O . TYR A 1 155 ? -5.820 1.202 22.927 1.00 94.25 155 TYR A O 1
ATOM 1179 N N . GLY A 1 156 ? -3.770 0.725 22.088 1.00 89.12 156 GLY A N 1
ATOM 1180 C CA . GLY A 1 156 ? -3.857 -0.734 22.165 1.00 89.12 156 GLY A CA 1
ATOM 1181 C C . GLY A 1 156 ? -5.177 -1.265 21.611 1.00 89.12 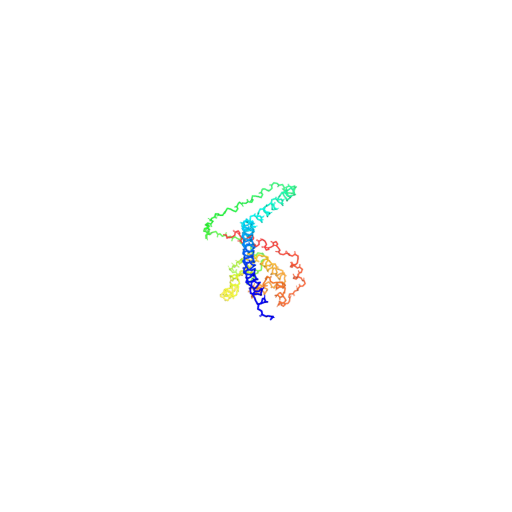156 GLY A C 1
ATOM 1182 O O . GLY A 1 156 ? -5.603 -0.915 20.513 1.00 89.12 156 GLY A O 1
ATOM 1183 N N . ASP A 1 157 ? -5.892 -2.026 22.439 1.00 92.94 157 ASP A N 1
ATOM 1184 C CA . ASP A 1 157 ? -7.152 -2.690 22.081 1.00 92.94 157 ASP A CA 1
ATOM 1185 C C . ASP A 1 157 ? -8.338 -1.744 21.789 1.00 92.94 157 ASP A C 1
ATOM 1187 O O . ASP A 1 157 ? -9.464 -2.191 21.559 1.00 92.94 157 ASP A O 1
ATOM 1191 N N . LYS A 1 158 ? -8.136 -0.423 21.848 1.00 97.00 158 LYS A N 1
ATOM 1192 C CA . LYS A 1 158 ? -9.197 0.564 21.598 1.00 97.00 158 LYS A CA 1
ATOM 1193 C C . LYS A 1 158 ? -9.345 0.939 20.129 1.00 97.00 158 LYS A C 1
ATOM 1195 O O . LYS A 1 158 ? -10.335 1.596 19.803 1.00 97.00 158 LYS A O 1
ATOM 1200 N N . VAL A 1 159 ? -8.381 0.581 19.284 1.00 96.88 159 VAL A N 1
ATOM 1201 C CA . VAL A 1 159 ? -8.343 0.974 17.873 1.00 96.88 159 VAL A CA 1
ATOM 1202 C C . VAL A 1 159 ? -8.305 -0.264 16.984 1.00 96.88 159 VAL A C 1
ATOM 1204 O O . VAL A 1 159 ? -7.476 -1.147 17.178 1.00 96.88 159 VAL A O 1
ATOM 1207 N N . LEU A 1 160 ? -9.198 -0.291 15.997 1.00 96.25 160 LEU A N 1
ATOM 1208 C CA . LEU A 1 160 ? -9.093 -1.138 14.817 1.00 96.25 160 LEU A CA 1
ATOM 1209 C C . LEU A 1 160 ? -8.580 -0.267 13.676 1.00 96.25 160 LEU A C 1
ATOM 1211 O O . LEU A 1 160 ? -9.224 0.712 13.291 1.00 96.25 160 LEU A O 1
ATOM 1215 N N . PHE A 1 161 ? -7.411 -0.605 13.161 1.00 96.81 161 PHE A N 1
ATOM 1216 C CA . PHE A 1 161 ? -6.830 0.061 12.012 1.00 96.81 161 PHE A CA 1
ATOM 1217 C C . PHE A 1 161 ? -7.192 -0.714 10.745 1.00 96.81 161 PHE A C 1
ATOM 1219 O O . PHE A 1 161 ? -7.053 -1.932 10.724 1.00 96.81 161 PHE A O 1
ATOM 1226 N N . VAL A 1 162 ? -7.684 -0.027 9.717 1.00 97.56 162 VAL A N 1
ATOM 1227 C CA . VAL A 1 162 ? -8.126 -0.612 8.445 1.00 97.56 162 VAL A CA 1
ATOM 1228 C C . VAL A 1 162 ? -7.393 0.086 7.309 1.00 97.56 162 VAL A C 1
ATOM 1230 O O . VAL A 1 162 ? -7.432 1.314 7.224 1.00 97.56 162 VAL A O 1
ATOM 1233 N N . TYR A 1 163 ? -6.752 -0.689 6.441 1.00 98.31 163 TYR A N 1
ATOM 1234 C CA . TYR A 1 163 ? -6.036 -0.178 5.275 1.00 98.31 163 TYR A CA 1
ATOM 1235 C C . TYR A 1 163 ? -6.930 -0.205 4.029 1.00 98.31 163 TYR A C 1
ATOM 1237 O O . TYR A 1 163 ? -7.686 -1.157 3.819 1.00 98.31 163 TYR A O 1
ATOM 1245 N N . ARG A 1 164 ? -6.851 0.842 3.206 1.00 98.12 164 ARG A N 1
ATOM 1246 C CA . ARG A 1 164 ? -7.435 0.902 1.862 1.00 98.12 164 ARG A CA 1
ATOM 1247 C C . ARG A 1 164 ? -6.419 1.433 0.861 1.00 98.12 164 ARG A C 1
ATOM 1249 O O . ARG A 1 164 ? -5.729 2.425 1.121 1.00 98.12 164 ARG A O 1
ATOM 1256 N N . ASP A 1 165 ? -6.372 0.802 -0.300 1.00 98.31 165 ASP A N 1
ATOM 1257 C CA . ASP A 1 165 ? -5.429 1.143 -1.354 1.00 98.31 165 ASP A CA 1
ATOM 1258 C C . ASP A 1 165 ? -5.769 2.482 -2.017 1.00 98.31 165 ASP A C 1
ATOM 1260 O O . ASP A 1 165 ? -6.884 2.747 -2.467 1.00 98.31 165 ASP A O 1
ATOM 1264 N N . TYR A 1 166 ? -4.774 3.358 -2.128 1.00 97.94 166 TYR A N 1
ATOM 1265 C CA . TYR A 1 166 ? -4.923 4.660 -2.775 1.00 97.94 166 TYR A CA 1
ATOM 1266 C C . TYR A 1 166 ? -3.713 5.018 -3.658 1.00 97.94 166 TYR A C 1
ATOM 1268 O O . TYR A 1 166 ? -3.071 6.051 -3.450 1.00 97.94 166 TYR A O 1
ATOM 1276 N N . PRO A 1 167 ? -3.369 4.177 -4.658 1.00 97.38 167 PRO A N 1
ATOM 1277 C CA . PRO A 1 167 ? -2.135 4.299 -5.437 1.00 97.38 167 PRO A CA 1
ATOM 1278 C C . PRO A 1 167 ? -2.162 5.506 -6.394 1.00 97.38 167 PRO A C 1
ATOM 1280 O O . PRO A 1 167 ? -2.667 5.424 -7.512 1.00 97.38 167 PRO A O 1
ATOM 1283 N N . ILE A 1 168 ? -1.584 6.638 -5.981 1.00 95.00 168 ILE A N 1
ATOM 1284 C CA . ILE A 1 168 ? -1.601 7.915 -6.723 1.00 95.00 168 ILE A CA 1
ATOM 1285 C C . ILE A 1 168 ? -0.205 8.387 -7.124 1.00 95.00 168 ILE A C 1
ATOM 1287 O O . ILE A 1 168 ? -0.013 8.934 -8.209 1.00 95.00 168 ILE A O 1
ATOM 1291 N N . ILE A 1 169 ? 0.775 8.243 -6.239 1.00 92.00 169 ILE A N 1
ATOM 1292 C CA . ILE A 1 169 ? 2.042 8.976 -6.295 1.00 92.00 169 ILE A CA 1
ATOM 1293 C C . ILE A 1 169 ? 3.048 8.308 -7.236 1.00 92.00 169 ILE A C 1
ATOM 1295 O O . ILE A 1 169 ? 3.810 8.992 -7.917 1.00 92.00 169 ILE A O 1
ATOM 1299 N N . GLY A 1 170 ? 3.076 6.977 -7.282 1.00 88.69 170 GLY A N 1
ATOM 1300 C CA . GLY A 1 170 ? 4.087 6.196 -7.999 1.00 88.69 170 GLY A CA 1
ATOM 1301 C C . GLY A 1 170 ? 3.626 5.575 -9.316 1.00 88.69 170 GLY A C 1
ATOM 1302 O O . GLY A 1 170 ? 4.344 4.727 -9.857 1.00 88.69 170 GLY A O 1
ATOM 1303 N N . GLY A 1 171 ? 2.451 5.954 -9.828 1.00 94.25 171 GLY A N 1
ATOM 1304 C CA . GLY A 1 171 ? 1.883 5.396 -11.058 1.00 94.25 171 GLY A CA 1
ATOM 1305 C C . GLY A 1 171 ? 1.807 3.868 -11.006 1.00 94.25 171 GLY A C 1
ATOM 1306 O O . GLY A 1 171 ? 1.319 3.300 -10.030 1.00 94.25 171 GLY A O 1
ATOM 1307 N N . GLN A 1 172 ? 2.357 3.200 -12.026 1.00 96.56 172 GLN A N 1
ATOM 1308 C CA . GLN A 1 172 ? 2.331 1.736 -12.119 1.00 96.56 172 GLN A CA 1
ATOM 1309 C C . GLN A 1 172 ? 2.967 1.044 -10.904 1.00 96.56 172 GLN A C 1
ATOM 1311 O O . GLN A 1 172 ? 2.450 0.030 -10.453 1.00 96.56 172 GLN A O 1
ATOM 1316 N N . SER A 1 173 ? 4.048 1.598 -10.342 1.00 97.50 173 SER A N 1
ATOM 1317 C CA . SER A 1 173 ? 4.720 0.989 -9.183 1.00 97.50 173 SER A CA 1
ATOM 1318 C C . SER A 1 173 ? 3.877 1.046 -7.904 1.00 97.50 173 SER A C 1
ATOM 1320 O O . SER A 1 173 ? 3.925 0.115 -7.108 1.00 97.50 173 SER A O 1
ATOM 1322 N N . SER A 1 174 ? 3.065 2.096 -7.717 1.00 98.31 174 SER A N 1
ATOM 1323 C CA . SER A 1 174 ? 2.118 2.167 -6.594 1.00 98.31 174 SER A CA 1
ATOM 1324 C C . SER A 1 174 ? 1.029 1.116 -6.733 1.00 98.31 174 SER A C 1
ATOM 1326 O O . SER A 1 174 ? 0.744 0.402 -5.779 1.00 98.31 174 SER A O 1
ATOM 1328 N N . TYR A 1 175 ? 0.457 0.998 -7.934 1.00 98.56 175 TYR A N 1
ATOM 1329 C CA . TYR A 1 175 ? -0.555 -0.012 -8.224 1.00 98.56 175 TYR A CA 1
ATOM 1330 C C . TYR A 1 175 ? -0.011 -1.433 -8.032 1.00 98.56 175 TYR A C 1
ATOM 1332 O O . TYR A 1 175 ? -0.656 -2.256 -7.397 1.00 98.56 175 TYR A O 1
ATOM 1340 N N . GLN A 1 176 ? 1.196 -1.718 -8.529 1.00 98.69 176 GLN A N 1
ATOM 1341 C CA . GLN A 1 176 ? 1.820 -3.029 -8.354 1.00 98.69 176 GLN A CA 1
ATOM 1342 C C . GLN A 1 176 ? 2.113 -3.335 -6.881 1.00 98.69 176 GLN A C 1
ATOM 1344 O O . GLN A 1 176 ? 1.906 -4.463 -6.456 1.00 98.69 176 GLN A O 1
ATOM 1349 N N . ALA A 1 177 ? 2.550 -2.354 -6.088 1.00 98.81 177 ALA A N 1
ATOM 1350 C CA . ALA A 1 177 ? 2.757 -2.560 -4.656 1.00 98.81 177 ALA A CA 1
ATOM 1351 C C . ALA A 1 177 ? 1.441 -2.871 -3.916 1.00 98.81 177 ALA A C 1
ATOM 1353 O O . ALA A 1 177 ? 1.416 -3.804 -3.119 1.00 98.81 177 ALA A O 1
ATOM 1354 N N . ALA A 1 178 ? 0.357 -2.149 -4.227 1.00 98.81 178 ALA A N 1
ATOM 1355 C CA . ALA A 1 178 ? -0.990 -2.427 -3.717 1.00 98.81 178 ALA A CA 1
ATOM 1356 C C . ALA A 1 178 ? -1.459 -3.844 -4.094 1.00 98.81 178 ALA A C 1
ATOM 1358 O O . ALA A 1 178 ? -1.799 -4.652 -3.235 1.00 98.81 178 ALA A O 1
ATOM 1359 N N . LEU A 1 179 ? -1.349 -4.197 -5.379 1.00 98.88 179 LEU A N 1
ATOM 1360 C CA . LEU A 1 179 ? -1.699 -5.526 -5.883 1.00 98.88 179 LEU A CA 1
ATOM 1361 C C . LEU A 1 179 ? -0.909 -6.642 -5.199 1.00 98.88 179 LEU A C 1
ATOM 1363 O O . LEU A 1 179 ? -1.477 -7.676 -4.854 1.00 98.88 179 LEU A O 1
ATOM 1367 N N . ALA A 1 180 ? 0.392 -6.443 -4.992 1.00 98.88 180 ALA A N 1
ATOM 1368 C CA . ALA A 1 180 ? 1.207 -7.410 -4.277 1.00 98.88 180 ALA A CA 1
ATOM 1369 C C . ALA A 1 180 ? 0.746 -7.567 -2.821 1.00 98.88 180 ALA A C 1
ATOM 1371 O O . ALA A 1 180 ? 0.657 -8.693 -2.338 1.00 98.88 180 ALA A O 1
ATOM 1372 N N . ALA A 1 181 ? 0.410 -6.468 -2.141 1.00 98.88 181 ALA A N 1
ATOM 1373 C CA . ALA A 1 181 ? -0.071 -6.515 -0.767 1.00 98.88 181 ALA A CA 1
ATOM 1374 C C . ALA A 1 181 ? -1.387 -7.282 -0.631 1.00 98.88 181 ALA A C 1
ATOM 1376 O O . ALA A 1 181 ? -1.470 -8.178 0.209 1.00 98.88 181 ALA A O 1
ATOM 1377 N N . GLU A 1 182 ? -2.362 -7.032 -1.503 1.00 98.81 182 GLU A N 1
ATOM 1378 C CA . GLU A 1 182 ? -3.624 -7.779 -1.495 1.00 98.81 182 GLU A CA 1
ATOM 1379 C C . GLU A 1 182 ? -3.442 -9.260 -1.866 1.00 98.81 182 GLU A C 1
ATOM 1381 O O . GLU A 1 182 ? -4.042 -10.143 -1.255 1.00 98.81 182 GLU A O 1
ATOM 1386 N N . CYS A 1 183 ? -2.528 -9.586 -2.782 1.00 98.81 183 CYS A N 1
ATOM 1387 C CA . CYS A 1 183 ? -2.211 -10.987 -3.067 1.00 98.81 183 CYS A CA 1
ATOM 1388 C C . CYS A 1 183 ? -1.527 -11.714 -1.901 1.00 98.81 183 CYS A C 1
ATOM 1390 O O . CYS A 1 183 ? -1.713 -12.917 -1.724 1.00 98.81 183 CYS A O 1
ATOM 1392 N N . VAL A 1 184 ? -0.747 -11.007 -1.082 1.00 98.75 184 VAL A N 1
ATOM 1393 C CA . VAL A 1 184 ? -0.208 -11.562 0.166 1.00 98.75 184 VAL A CA 1
ATOM 1394 C C . VAL A 1 184 ? -1.296 -11.649 1.251 1.00 98.75 184 VAL A C 1
ATOM 1396 O O . VAL A 1 184 ? -1.289 -12.578 2.066 1.00 98.75 184 VAL A O 1
ATOM 1399 N N . ASN A 1 185 ? -2.277 -10.742 1.236 1.00 98.56 185 ASN A N 1
ATOM 1400 C CA . ASN A 1 185 ? -3.429 -10.746 2.141 1.00 98.56 185 ASN A CA 1
ATOM 1401 C C . ASN A 1 185 ? -4.275 -12.021 2.029 1.00 98.56 185 ASN A C 1
ATOM 1403 O O . ASN A 1 185 ? -4.753 -12.513 3.050 1.00 98.56 185 ASN A O 1
ATOM 1407 N N . GLU A 1 186 ? -4.391 -12.620 0.835 1.00 97.75 186 GLU A N 1
ATOM 1408 C CA . GLU A 1 186 ? -5.050 -13.931 0.645 1.00 97.75 186 GLU A CA 1
ATOM 1409 C C . GLU A 1 186 ? -4.531 -15.014 1.590 1.00 97.75 186 GLU A C 1
ATOM 1411 O O . GLU A 1 186 ? -5.250 -15.952 1.939 1.00 97.75 186 GLU A O 1
ATOM 1416 N N . GLN A 1 187 ? -3.269 -14.885 1.989 1.00 98.31 187 GLN A N 1
ATOM 1417 C CA . GLN A 1 187 ? -2.559 -15.843 2.821 1.00 98.31 187 GLN A CA 1
ATOM 1418 C C . GLN A 1 187 ? -2.445 -15.373 4.280 1.00 98.31 187 GLN A C 1
ATOM 1420 O O . GLN A 1 187 ? -1.819 -16.045 5.097 1.00 98.31 187 GLN A O 1
ATOM 1425 N N . GLY A 1 188 ? -3.075 -14.244 4.625 1.00 97.88 188 GLY A N 1
ATOM 1426 C CA . GLY A 1 188 ? -3.140 -13.704 5.983 1.00 97.88 188 GLY A CA 1
ATOM 1427 C C . GLY A 1 188 ? -1.869 -12.999 6.461 1.00 97.88 188 GLY A C 1
ATOM 1428 O O . GLY A 1 188 ? -1.730 -12.793 7.662 1.00 97.88 188 GLY A O 1
ATOM 1429 N N . LEU A 1 189 ? -0.958 -12.636 5.549 1.00 98.56 189 LEU A N 1
ATOM 1430 C CA . LEU A 1 189 ? 0.354 -12.035 5.855 1.00 98.56 189 LEU A CA 1
ATOM 1431 C C . LEU A 1 189 ? 0.451 -10.557 5.430 1.00 98.56 189 LEU A C 1
ATOM 1433 O O . LEU A 1 189 ? 1.541 -10.025 5.203 1.00 98.56 189 LEU A O 1
ATOM 1437 N N . PHE A 1 190 ? -0.698 -9.895 5.257 1.00 98.62 190 PHE A N 1
ATOM 1438 C CA . PHE A 1 190 ? -0.762 -8.528 4.736 1.00 98.62 190 PHE A CA 1
ATOM 1439 C C . PHE A 1 190 ? 0.096 -7.559 5.543 1.00 98.62 190 PHE A C 1
ATOM 1441 O O . PHE A 1 190 ? 0.826 -6.757 4.976 1.00 98.62 190 PHE A O 1
ATOM 1448 N N . TRP A 1 191 ? 0.009 -7.620 6.869 1.00 98.06 191 TRP A N 1
ATOM 1449 C CA . TRP A 1 191 ? 0.596 -6.624 7.759 1.00 98.06 191 TRP A CA 1
ATOM 1450 C C . TRP A 1 191 ? 2.116 -6.710 7.826 1.00 98.06 191 TRP A C 1
ATOM 1452 O O . TRP A 1 191 ? 2.786 -5.680 7.869 1.00 98.06 191 TRP A O 1
ATOM 1462 N N . GLU A 1 192 ? 2.655 -7.919 7.781 1.00 98.50 192 GLU A N 1
ATOM 1463 C CA . GLU A 1 192 ? 4.080 -8.180 7.674 1.00 98.50 192 GLU A CA 1
ATOM 1464 C C . GLU A 1 192 ? 4.619 -7.663 6.335 1.00 98.50 192 GLU A C 1
ATOM 1466 O O . GLU A 1 192 ? 5.648 -6.985 6.295 1.00 98.50 192 GLU A O 1
ATOM 1471 N N . TYR A 1 193 ? 3.896 -7.910 5.238 1.00 98.81 193 TYR A N 1
ATOM 1472 C CA . TYR A 1 193 ? 4.288 -7.409 3.922 1.00 98.81 193 TYR A CA 1
ATOM 1473 C C . TYR A 1 193 ? 4.162 -5.890 3.806 1.00 98.81 193 TYR A C 1
ATOM 1475 O O . TYR A 1 193 ? 5.067 -5.234 3.298 1.00 98.81 193 TYR A O 1
ATOM 1483 N N . HIS A 1 194 ? 3.076 -5.318 4.321 1.00 98.69 194 HIS A N 1
ATOM 1484 C CA . HIS A 1 194 ? 2.827 -3.883 4.407 1.00 98.69 194 HIS A CA 1
ATOM 1485 C C . HIS A 1 194 ? 4.005 -3.161 5.070 1.00 98.69 194 HIS A C 1
ATOM 1487 O O . HIS A 1 194 ? 4.525 -2.179 4.530 1.00 98.69 194 HIS A O 1
ATOM 1493 N N . ASP A 1 195 ? 4.463 -3.672 6.215 1.00 98.38 195 ASP A N 1
ATOM 1494 C CA . ASP A 1 195 ? 5.571 -3.075 6.956 1.00 98.38 195 ASP A CA 1
ATOM 1495 C C . ASP A 1 195 ? 6.884 -3.181 6.164 1.00 98.38 195 ASP A C 1
ATOM 1497 O O . ASP A 1 195 ? 7.653 -2.215 6.096 1.00 98.38 195 ASP A O 1
ATOM 1501 N N . LEU A 1 196 ? 7.118 -4.308 5.481 1.00 98.69 196 LEU A N 1
ATOM 1502 C CA . LEU A 1 196 ? 8.275 -4.479 4.603 1.00 98.69 196 LEU A CA 1
ATOM 1503 C C . LEU A 1 196 ? 8.233 -3.565 3.368 1.00 98.69 196 LEU A C 1
ATOM 1505 O O . LEU A 1 196 ? 9.265 -2.989 3.010 1.00 98.69 196 LEU A O 1
ATOM 1509 N N . LEU A 1 197 ? 7.075 -3.382 2.731 1.00 98.81 197 LEU A N 1
ATOM 1510 C CA . LEU A 1 197 ? 6.909 -2.466 1.599 1.00 98.81 197 LEU A CA 1
ATOM 1511 C C . LEU A 1 197 ? 7.255 -1.031 2.013 1.00 98.81 197 LEU A C 1
ATOM 1513 O O . LEU A 1 197 ? 8.036 -0.356 1.334 1.00 98.81 197 LEU A O 1
ATOM 1517 N N . PHE A 1 198 ? 6.752 -0.575 3.165 1.00 98.62 198 PHE A N 1
ATOM 1518 C CA . PHE A 1 198 ? 7.082 0.750 3.690 1.00 98.62 198 PHE A CA 1
ATOM 1519 C C . PHE A 1 198 ? 8.527 0.874 4.191 1.00 98.62 198 PHE A C 1
ATOM 1521 O O . PHE A 1 198 ? 9.099 1.964 4.125 1.00 98.62 198 PHE A O 1
ATOM 1528 N N . ALA A 1 199 ? 9.167 -0.209 4.629 1.00 98.19 199 ALA A N 1
ATOM 1529 C CA . ALA A 1 199 ? 10.599 -0.200 4.926 1.00 98.19 199 ALA A CA 1
ATOM 1530 C C . ALA A 1 199 ? 11.467 -0.090 3.653 1.00 98.19 199 ALA A C 1
ATOM 1532 O O . ALA A 1 199 ? 12.584 0.427 3.706 1.00 98.19 199 ALA A O 1
ATOM 1533 N N . ASN A 1 200 ? 10.945 -0.520 2.499 1.00 98.25 200 ASN A N 1
ATOM 1534 C CA . ASN A 1 200 ? 11.677 -0.639 1.236 1.00 98.25 200 ASN A CA 1
ATOM 1535 C C . ASN A 1 200 ? 11.157 0.295 0.124 1.00 98.25 200 ASN A C 1
ATOM 1537 O O . ASN A 1 200 ? 11.410 0.053 -1.057 1.00 98.25 200 ASN A O 1
ATOM 1541 N N . GLN A 1 201 ? 10.490 1.407 0.471 1.00 97.12 201 GLN A N 1
ATOM 1542 C CA . GLN A 1 201 ? 9.809 2.284 -0.501 1.00 97.12 201 GLN A CA 1
ATOM 1543 C C . GLN A 1 201 ? 10.658 2.679 -1.711 1.00 97.12 201 GLN A C 1
ATOM 1545 O O . GLN A 1 201 ? 10.126 2.813 -2.810 1.00 97.12 201 GLN A O 1
ATOM 1550 N N . GLN A 1 202 ? 11.966 2.880 -1.526 1.00 96.44 202 GLN A N 1
ATOM 1551 C CA . GLN A 1 202 ? 12.866 3.355 -2.579 1.00 96.44 202 GLN A CA 1
ATOM 1552 C C . GLN A 1 202 ? 12.984 2.372 -3.748 1.00 96.44 202 GLN A C 1
ATOM 1554 O O . GLN A 1 202 ? 13.084 2.816 -4.889 1.00 96.44 202 GLN A O 1
ATOM 1559 N N . ILE A 1 203 ? 12.909 1.066 -3.477 1.00 97.50 203 ILE A N 1
ATOM 1560 C CA . ILE A 1 203 ? 13.150 0.016 -4.474 1.00 97.50 203 ILE A CA 1
ATOM 1561 C C . ILE A 1 203 ? 11.870 -0.549 -5.096 1.00 97.50 203 ILE A C 1
ATOM 1563 O O . ILE A 1 203 ? 11.958 -1.362 -6.000 1.00 97.50 203 ILE A O 1
ATOM 1567 N N . LEU A 1 204 ? 10.677 -0.117 -4.671 1.00 97.12 204 LEU A N 1
ATOM 1568 C CA . LEU A 1 204 ? 9.405 -0.716 -5.121 1.00 97.12 204 LEU A CA 1
ATOM 1569 C C . LEU A 1 204 ? 9.123 -0.595 -6.633 1.00 97.12 204 LEU A C 1
ATOM 1571 O O . LEU A 1 204 ? 8.212 -1.239 -7.135 1.00 97.12 204 LEU A O 1
ATOM 1575 N N . GLY A 1 205 ? 9.864 0.252 -7.353 1.00 94.75 205 GLY A N 1
ATOM 1576 C CA . GLY A 1 205 ? 9.788 0.347 -8.816 1.00 94.75 205 GLY A CA 1
ATOM 1577 C C . GLY A 1 205 ? 10.828 -0.500 -9.554 1.00 94.75 205 GLY A C 1
ATOM 1578 O O . GLY A 1 205 ? 10.811 -0.531 -10.783 1.00 94.75 205 GLY A O 1
ATOM 1579 N N . GLU A 1 206 ? 11.747 -1.140 -8.832 1.00 97.50 206 GLU A N 1
ATOM 1580 C CA . GLU A 1 206 ? 12.788 -1.974 -9.422 1.00 97.50 206 GLU A CA 1
ATOM 1581 C C . GLU A 1 206 ? 12.225 -3.346 -9.821 1.00 97.50 206 GLU A C 1
ATOM 1583 O O . GLU A 1 206 ? 11.311 -3.862 -9.167 1.00 97.50 206 GLU A O 1
ATOM 1588 N N . PRO A 1 207 ? 12.767 -3.975 -10.879 1.00 95.69 207 PRO A N 1
ATOM 1589 C CA . PRO A 1 207 ? 12.361 -5.317 -11.277 1.00 95.69 207 PRO A CA 1
ATOM 1590 C C . PRO A 1 207 ? 12.461 -6.309 -10.114 1.00 95.69 207 PRO A C 1
ATOM 1592 O O . PRO A 1 207 ? 13.453 -6.312 -9.392 1.00 95.69 207 PRO A O 1
ATOM 1595 N N . ASN A 1 208 ? 11.447 -7.165 -9.969 1.00 96.69 208 ASN A N 1
ATOM 1596 C CA . ASN A 1 208 ? 11.330 -8.213 -8.945 1.00 96.69 208 ASN A CA 1
ATOM 1597 C C . ASN A 1 208 ? 11.317 -7.751 -7.481 1.00 96.69 208 ASN A C 1
ATOM 1599 O O . ASN A 1 208 ? 11.052 -8.582 -6.622 1.00 96.69 208 ASN A O 1
ATOM 1603 N N . ALA A 1 209 ? 11.499 -6.463 -7.171 1.00 98.38 209 ALA A N 1
ATOM 1604 C CA . ALA A 1 209 ? 11.610 -5.997 -5.786 1.00 98.38 209 ALA A CA 1
ATOM 1605 C C . ALA A 1 209 ? 10.428 -6.430 -4.904 1.00 98.38 209 ALA A C 1
ATOM 1607 O O . ALA A 1 209 ? 10.624 -6.806 -3.756 1.00 98.38 209 ALA A O 1
ATOM 1608 N N . LEU A 1 210 ? 9.205 -6.426 -5.441 1.00 98.75 210 LEU A N 1
ATOM 1609 C CA . LEU A 1 210 ? 8.016 -6.884 -4.716 1.00 98.75 210 LEU A CA 1
ATOM 1610 C C . LEU A 1 210 ? 8.099 -8.375 -4.346 1.00 98.75 210 LEU A C 1
ATOM 1612 O O . LEU A 1 210 ? 7.745 -8.745 -3.228 1.00 98.75 210 LEU A O 1
ATOM 1616 N N . PHE A 1 211 ? 8.613 -9.213 -5.247 1.00 98.69 211 PHE A N 1
ATOM 1617 C CA . PHE A 1 211 ? 8.814 -10.643 -5.009 1.00 98.69 211 PHE A CA 1
ATOM 1618 C C . PHE A 1 211 ? 9.971 -10.884 -4.038 1.00 98.69 211 PHE A C 1
ATOM 1620 O O . PHE A 1 211 ? 9.797 -11.620 -3.076 1.00 98.69 211 PHE A O 1
ATOM 1627 N N . ASP A 1 212 ? 11.096 -10.187 -4.208 1.00 98.62 212 ASP A N 1
ATOM 1628 C CA . ASP A 1 212 ? 12.248 -10.272 -3.299 1.00 98.62 212 ASP A CA 1
ATOM 1629 C C . ASP A 1 212 ? 11.880 -9.835 -1.865 1.00 98.62 212 ASP A C 1
ATOM 1631 O O . ASP A 1 212 ? 12.412 -10.342 -0.876 1.00 98.62 212 ASP A O 1
ATOM 1635 N N . ILE A 1 213 ? 10.962 -8.872 -1.727 1.00 98.75 213 ILE A N 1
ATOM 1636 C CA . ILE A 1 213 ? 10.401 -8.487 -0.428 1.00 98.75 213 ILE A CA 1
ATOM 1637 C C . ILE A 1 213 ? 9.488 -9.594 0.114 1.00 98.75 213 ILE A C 1
ATOM 1639 O O . ILE A 1 213 ? 9.554 -9.902 1.302 1.00 98.75 213 ILE A O 1
ATOM 1643 N N . ALA A 1 214 ? 8.665 -10.207 -0.738 1.00 98.69 214 ALA A N 1
ATOM 1644 C CA . ALA A 1 214 ? 7.719 -11.249 -0.341 1.00 98.69 214 ALA A CA 1
ATOM 1645 C C . ALA A 1 214 ? 8.437 -12.522 0.136 1.00 98.69 214 ALA A C 1
ATOM 1647 O O . ALA A 1 214 ? 7.998 -13.148 1.096 1.00 98.69 214 ALA A O 1
ATOM 1648 N N . GLU A 1 215 ? 9.597 -12.845 -0.443 1.00 98.44 215 GLU A N 1
ATOM 1649 C CA . GLU A 1 215 ? 10.456 -13.961 -0.017 1.00 98.44 215 GLU A CA 1
ATOM 1650 C C . GLU A 1 215 ? 10.969 -13.840 1.429 1.00 98.44 215 GLU A C 1
ATOM 1652 O O . GLU A 1 215 ? 11.435 -14.824 2.004 1.00 98.44 215 GLU A O 1
ATOM 1657 N N . GLN A 1 216 ? 10.891 -12.654 2.042 1.00 98.25 216 GLN A N 1
ATOM 1658 C CA . GLN A 1 216 ? 11.258 -12.451 3.448 1.00 98.25 216 GLN A CA 1
ATOM 1659 C C . GLN A 1 216 ? 10.162 -12.911 4.421 1.00 98.25 216 GLN A C 1
ATOM 1661 O O . GLN A 1 216 ? 10.398 -12.931 5.630 1.00 98.25 216 GLN A O 1
ATOM 1666 N N . LEU A 1 217 ? 8.972 -13.253 3.920 1.00 98.38 217 LEU A N 1
ATOM 1667 C CA . LEU A 1 217 ? 7.840 -13.673 4.733 1.00 98.38 217 LEU A CA 1
ATOM 1668 C C . LEU A 1 217 ? 7.868 -15.177 4.988 1.00 98.38 217 LEU A C 1
ATOM 1670 O O . LEU A 1 217 ? 7.722 -15.999 4.082 1.00 98.38 217 LEU A O 1
ATOM 1674 N N . ASP A 1 218 ? 7.981 -15.540 6.261 1.00 97.50 218 ASP A N 1
ATOM 1675 C CA . ASP A 1 218 ? 7.868 -16.927 6.683 1.00 97.50 218 ASP A CA 1
ATOM 1676 C C . ASP A 1 218 ? 6.438 -17.444 6.461 1.00 97.50 218 ASP A C 1
ATOM 1678 O O . ASP A 1 218 ? 5.470 -16.916 7.006 1.00 97.50 218 ASP A O 1
ATOM 1682 N N . GLY A 1 219 ? 6.311 -18.532 5.700 1.00 96.94 219 GLY A N 1
ATOM 1683 C CA . GLY A 1 219 ? 5.032 -19.214 5.482 1.00 96.94 219 GLY A CA 1
ATOM 1684 C C . GLY A 1 219 ? 4.212 -18.710 4.293 1.00 96.94 219 GLY A C 1
ATOM 1685 O O . GLY A 1 219 ? 3.129 -19.247 4.073 1.00 96.94 219 GLY A O 1
ATOM 1686 N N . LEU A 1 220 ? 4.724 -17.754 3.512 1.00 98.69 220 LEU A N 1
ATOM 1687 C CA . LEU A 1 220 ? 4.102 -17.350 2.254 1.00 98.69 220 LEU A CA 1
ATOM 1688 C C . LEU A 1 220 ? 4.287 -18.433 1.176 1.00 98.69 220 LEU A C 1
ATOM 1690 O O . LEU A 1 220 ? 5.406 -18.863 0.886 1.00 98.69 220 LEU A O 1
ATOM 1694 N N . ASP A 1 221 ? 3.194 -18.847 0.540 1.00 98.75 221 ASP A N 1
ATOM 1695 C CA . ASP A 1 221 ? 3.220 -19.627 -0.695 1.00 98.75 221 ASP A CA 1
ATOM 1696 C C . ASP A 1 221 ? 3.503 -18.688 -1.876 1.00 98.75 221 ASP A C 1
ATOM 1698 O O . ASP A 1 221 ? 2.626 -17.962 -2.360 1.00 98.75 221 ASP A O 1
ATOM 1702 N N . MET A 1 222 ? 4.760 -18.697 -2.325 1.00 98.62 222 MET A N 1
ATOM 1703 C CA . MET A 1 222 ? 5.233 -17.865 -3.432 1.00 98.62 222 MET A CA 1
ATOM 1704 C C . MET A 1 222 ? 4.592 -18.227 -4.777 1.00 98.62 222 MET A C 1
ATOM 1706 O O . MET A 1 222 ? 4.454 -17.349 -5.624 1.00 98.62 222 MET A O 1
ATOM 1710 N N . GLU A 1 223 ? 4.178 -19.482 -4.988 1.00 98.69 223 GLU A N 1
ATOM 1711 C CA . GLU A 1 223 ? 3.512 -19.892 -6.231 1.00 98.69 223 GLU A CA 1
ATOM 1712 C C . GLU A 1 223 ? 2.085 -19.334 -6.271 1.00 98.69 223 GLU A C 1
ATOM 1714 O O . GLU A 1 223 ? 1.675 -18.743 -7.271 1.00 98.69 223 GLU A O 1
ATOM 1719 N N . ALA A 1 224 ? 1.354 -19.438 -5.156 1.00 98.75 224 ALA A N 1
ATOM 1720 C CA . ALA A 1 224 ? 0.027 -18.839 -5.028 1.00 98.75 224 ALA A CA 1
ATOM 1721 C C . ALA A 1 224 ? 0.076 -17.304 -5.129 1.00 98.75 224 ALA A C 1
ATOM 1723 O O . ALA A 1 224 ? -0.752 -16.706 -5.821 1.00 98.75 224 ALA A O 1
ATOM 1724 N N . PHE A 1 225 ? 1.070 -16.673 -4.493 1.00 98.81 225 PHE A N 1
ATOM 1725 C CA . PHE A 1 225 ? 1.310 -15.232 -4.596 1.00 98.81 225 PHE A CA 1
ATOM 1726 C C . PHE A 1 225 ? 1.574 -14.807 -6.045 1.00 98.81 225 PHE A C 1
ATOM 1728 O O . PHE A 1 225 ? 0.911 -13.897 -6.545 1.00 98.81 225 PHE A O 1
ATOM 1735 N N . GLN A 1 226 ? 2.490 -15.492 -6.741 1.00 98.69 226 GLN A N 1
ATOM 1736 C CA . GLN A 1 226 ? 2.798 -15.204 -8.140 1.00 98.69 226 GLN A CA 1
ATOM 1737 C C . GLN A 1 226 ? 1.561 -15.345 -9.029 1.00 98.69 226 GLN A C 1
ATOM 1739 O O . GLN A 1 226 ? 1.291 -14.452 -9.830 1.00 98.69 226 GLN A O 1
ATOM 1744 N N . ALA A 1 227 ? 0.783 -16.417 -8.861 1.00 98.81 227 ALA A N 1
ATOM 1745 C CA . ALA A 1 227 ? -0.435 -16.625 -9.635 1.00 98.81 227 ALA A CA 1
ATOM 1746 C C . ALA A 1 227 ? -1.458 -15.502 -9.400 1.00 98.81 227 ALA A C 1
ATOM 1748 O O . ALA A 1 227 ? -1.980 -14.942 -10.360 1.00 98.81 227 ALA A O 1
ATOM 1749 N N . CYS A 1 228 ? -1.703 -15.117 -8.141 1.00 98.81 228 CYS A N 1
ATOM 1750 C CA . CYS A 1 228 ? -2.590 -13.997 -7.821 1.00 98.81 228 CYS A CA 1
ATOM 1751 C C . CYS A 1 228 ? -2.125 -12.684 -8.472 1.00 98.81 228 CYS A C 1
ATOM 1753 O O . CYS A 1 228 ? -2.937 -11.949 -9.045 1.00 98.81 228 CYS A O 1
ATOM 1755 N N . PHE A 1 229 ? -0.820 -12.401 -8.400 1.00 98.75 229 PHE A N 1
ATOM 1756 C CA . PHE A 1 229 ? -0.234 -11.172 -8.926 1.00 98.75 229 PHE A CA 1
ATOM 1757 C C . PHE A 1 229 ? -0.310 -11.111 -10.457 1.00 98.75 229 PHE A C 1
ATOM 1759 O O . PHE A 1 229 ? -0.698 -10.086 -11.012 1.00 98.75 229 PHE A O 1
ATOM 1766 N N . GLU A 1 230 ? 0.013 -12.208 -11.149 1.00 98.44 230 GLU A N 1
ATOM 1767 C CA . GLU A 1 230 ? -0.054 -12.303 -12.615 1.00 98.44 230 GLU A CA 1
ATOM 1768 C C . GLU A 1 230 ? -1.493 -12.261 -13.149 1.00 98.44 230 GLU A C 1
ATOM 1770 O O . GLU A 1 230 ? -1.745 -11.681 -14.205 1.00 98.44 230 GLU A O 1
ATOM 1775 N N . GLU A 1 231 ? -2.445 -12.843 -12.416 1.00 98.62 231 GLU A N 1
ATOM 1776 C CA . GLU A 1 231 ? -3.878 -12.768 -12.727 1.00 98.62 231 GLU A CA 1
ATOM 1777 C C . GLU A 1 231 ? -4.477 -11.384 -12.431 1.00 98.62 231 GLU A C 1
ATOM 1779 O O . GLU A 1 231 ? -5.605 -11.104 -12.840 1.00 98.62 231 GLU A O 1
ATOM 1784 N N . GLU A 1 232 ? -3.737 -10.523 -11.727 1.00 98.38 232 GLU A N 1
ATOM 1785 C CA . GLU A 1 232 ? -4.197 -9.241 -11.195 1.00 98.38 232 GLU A CA 1
ATOM 1786 C C . GLU A 1 232 ? -5.533 -9.364 -10.442 1.00 98.38 232 GLU A C 1
ATOM 1788 O O . GLU A 1 232 ? -6.447 -8.552 -10.614 1.00 98.38 232 GLU A O 1
ATOM 1793 N N . ARG A 1 233 ? -5.660 -10.404 -9.608 1.00 98.56 233 ARG A N 1
ATOM 1794 C CA . ARG A 1 233 ? -6.944 -10.823 -9.020 1.00 98.56 233 ARG A CA 1
ATOM 1795 C C . ARG A 1 233 ? -7.643 -9.729 -8.204 1.00 98.56 233 ARG A C 1
ATOM 1797 O O . ARG A 1 233 ? -8.870 -9.695 -8.156 1.00 98.56 233 ARG A O 1
ATOM 1804 N N . TYR A 1 234 ? -6.870 -8.815 -7.621 1.00 98.38 234 TYR A N 1
ATOM 1805 C CA . TYR A 1 234 ? -7.360 -7.700 -6.804 1.00 98.38 234 TYR A CA 1
ATOM 1806 C C . TYR A 1 234 ? -7.464 -6.360 -7.534 1.00 98.38 234 TYR A C 1
ATOM 1808 O O . TYR A 1 234 ? -7.740 -5.345 -6.897 1.00 98.38 234 TYR A O 1
ATOM 1816 N N . ARG A 1 235 ? -7.306 -6.329 -8.867 1.00 98.38 235 ARG A N 1
ATOM 1817 C CA . ARG A 1 235 ? -7.440 -5.098 -9.666 1.00 98.38 235 ARG A CA 1
ATOM 1818 C C . ARG A 1 235 ? -8.707 -4.313 -9.316 1.00 98.38 235 ARG A C 1
ATOM 1820 O O . ARG A 1 235 ? -8.640 -3.104 -9.099 1.00 98.38 235 ARG A O 1
ATOM 1827 N N . ASP A 1 236 ? -9.850 -4.995 -9.298 1.00 98.06 236 ASP A N 1
ATOM 1828 C CA . ASP A 1 236 ? -11.151 -4.348 -9.114 1.00 98.06 236 ASP A CA 1
ATOM 1829 C C .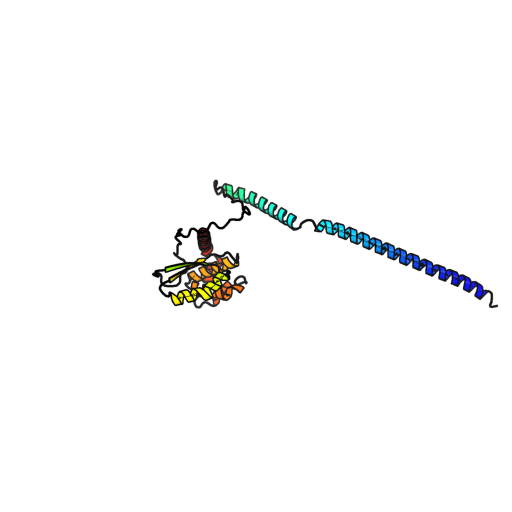 ASP A 1 236 ? -11.322 -3.808 -7.687 1.00 98.06 236 ASP A C 1
ATOM 1831 O O . ASP A 1 236 ? -11.847 -2.708 -7.522 1.00 98.06 236 ASP A O 1
ATOM 1835 N N . GLY A 1 237 ? -10.808 -4.520 -6.677 1.00 97.44 237 GLY A N 1
ATOM 1836 C CA . GLY A 1 237 ? -10.810 -4.061 -5.283 1.00 97.44 237 GLY A CA 1
ATOM 1837 C C . GLY A 1 237 ? -9.977 -2.792 -5.096 1.00 97.44 237 GLY A C 1
ATOM 1838 O O . GLY A 1 237 ? -10.465 -1.802 -4.562 1.00 97.44 237 GLY A O 1
ATOM 1839 N N . ILE A 1 238 ? -8.768 -2.756 -5.662 1.00 98.25 238 ILE A N 1
ATOM 1840 C CA . ILE A 1 238 ? -7.900 -1.566 -5.626 1.00 98.25 238 ILE A CA 1
ATOM 1841 C C . ILE A 1 238 ? -8.570 -0.370 -6.316 1.00 98.25 238 ILE A C 1
ATOM 1843 O O . ILE A 1 238 ? -8.478 0.768 -5.851 1.00 98.25 238 ILE A O 1
ATOM 1847 N N . LEU A 1 239 ? -9.258 -0.603 -7.439 1.00 97.00 239 LEU A N 1
ATOM 1848 C CA . LEU A 1 239 ? -9.998 0.447 -8.138 1.00 97.00 239 LEU A CA 1
ATOM 1849 C C . LEU A 1 239 ? -11.199 0.946 -7.318 1.00 97.00 239 LEU A C 1
ATOM 1851 O O . LEU A 1 239 ? -11.501 2.142 -7.340 1.00 97.00 239 LEU A O 1
ATOM 1855 N N . GLU A 1 240 ? -11.887 0.059 -6.604 1.00 96.75 240 GLU A N 1
ATOM 1856 C CA . GLU A 1 240 ? -12.971 0.419 -5.690 1.00 96.75 240 GLU A CA 1
ATOM 1857 C C . GLU A 1 240 ? -12.463 1.262 -4.512 1.00 96.75 240 GLU A C 1
ATOM 1859 O O . GLU A 1 240 ? -13.048 2.312 -4.217 1.00 96.75 240 GLU A O 1
ATOM 1864 N N . ASP A 1 241 ? -11.359 0.859 -3.881 1.00 97.25 241 ASP A N 1
ATOM 1865 C CA . ASP A 1 241 ? -10.690 1.615 -2.819 1.00 97.25 241 ASP A CA 1
ATOM 1866 C C . ASP A 1 241 ? -10.305 3.013 -3.313 1.00 97.25 241 ASP A C 1
ATOM 1868 O O . ASP A 1 241 ? -10.669 4.024 -2.702 1.00 97.25 241 ASP A O 1
ATOM 1872 N N . PHE A 1 242 ? -9.669 3.081 -4.484 1.00 96.19 242 PHE A N 1
ATOM 1873 C CA . PHE A 1 242 ? -9.287 4.331 -5.126 1.00 96.19 242 PHE A CA 1
ATOM 1874 C C . PHE A 1 242 ? -10.481 5.254 -5.393 1.00 96.19 242 PHE A C 1
ATOM 1876 O O . PHE A 1 242 ? -10.445 6.445 -5.079 1.00 96.19 242 PHE A O 1
ATOM 1883 N N . ASN A 1 243 ? -11.562 4.733 -5.972 1.00 95.44 243 ASN A N 1
ATOM 1884 C CA . ASN A 1 243 ? -12.741 5.550 -6.251 1.00 95.44 243 ASN A CA 1
ATOM 1885 C C . ASN A 1 243 ? -13.427 6.001 -4.960 1.00 95.44 243 ASN A C 1
ATOM 1887 O O . ASN A 1 243 ? -13.795 7.170 -4.857 1.00 95.44 243 ASN A O 1
ATOM 1891 N N . THR A 1 244 ? -13.513 5.123 -3.956 1.00 94.31 244 THR A N 1
ATOM 1892 C CA . THR A 1 244 ? -14.058 5.494 -2.647 1.00 94.31 244 THR A CA 1
ATOM 1893 C C . THR A 1 244 ? -13.242 6.626 -2.033 1.00 94.31 244 THR A C 1
ATOM 1895 O O . THR A 1 244 ? -13.811 7.634 -1.633 1.00 94.31 244 THR A O 1
ATOM 1898 N N . GLY A 1 245 ? -11.911 6.504 -1.993 1.00 93.25 245 GLY A N 1
ATOM 1899 C CA . GLY A 1 245 ? -11.035 7.536 -1.439 1.00 93.25 245 GLY A CA 1
ATOM 1900 C C . GLY A 1 245 ? -11.221 8.885 -2.134 1.00 93.25 245 GLY A C 1
ATOM 1901 O O . GLY A 1 245 ? -11.315 9.911 -1.466 1.00 93.25 245 GLY A O 1
ATOM 1902 N N . ARG A 1 246 ? -11.376 8.881 -3.463 1.00 92.56 246 ARG A N 1
ATOM 1903 C CA . ARG A 1 246 ? -11.622 10.089 -4.263 1.00 92.56 246 ARG A CA 1
ATOM 1904 C C . ARG A 1 246 ? -12.955 10.778 -3.987 1.00 92.56 246 ARG A C 1
ATOM 1906 O O . ARG A 1 246 ? -13.051 11.974 -4.226 1.00 92.56 246 ARG A O 1
ATOM 1913 N N . GLU A 1 247 ? -13.979 10.052 -3.555 1.00 90.38 247 GLU A N 1
ATOM 1914 C CA . GLU A 1 247 ? -15.293 10.628 -3.234 1.00 90.38 247 GLU A CA 1
ATOM 1915 C C . GLU A 1 247 ? -15.322 11.312 -1.857 1.00 90.38 247 GLU A C 1
ATOM 1917 O O . GLU A 1 247 ? -16.257 12.056 -1.556 1.00 90.38 247 GLU A O 1
ATOM 1922 N N . LEU A 1 248 ? -14.307 11.070 -1.019 1.00 85.88 248 LEU A N 1
ATOM 1923 C CA . LEU A 1 248 ? -14.232 11.558 0.361 1.00 85.88 248 LEU A CA 1
ATOM 1924 C C . LEU A 1 248 ? -13.437 12.865 0.530 1.00 85.88 248 LEU A C 1
ATOM 1926 O O . LEU A 1 248 ? -13.502 13.458 1.612 1.00 85.88 248 LEU A O 1
ATOM 1930 N N . VAL A 1 249 ? -12.690 13.305 -0.492 1.00 67.12 249 VAL A N 1
ATOM 1931 C CA . VAL A 1 249 ? -11.812 14.498 -0.480 1.00 67.12 249 VAL A CA 1
ATOM 1932 C C . VAL A 1 249 ? -12.178 15.510 -1.555 1.00 67.12 249 VAL A C 1
ATOM 1934 O O . VAL A 1 249 ? -12.056 16.717 -1.246 1.00 67.12 249 VAL A O 1
#

pLDDT: mean 81.35, std 19.58, range [33.0, 98.88]